Protein AF-A0A1D2VP17-F1 (afdb_monomer_lite)

Structure (mmCIF, N/CA/C/O backbone):
data_AF-A0A1D2VP17-F1
#
_entry.id   AF-A0A1D2VP17-F1
#
loop_
_atom_site.group_PDB
_atom_site.id
_atom_site.type_symbol
_atom_site.label_atom_id
_atom_site.label_alt_id
_atom_site.label_comp_id
_atom_site.label_asym_id
_atom_site.label_entity_id
_atom_site.label_seq_id
_atom_site.pdbx_PDB_ins_code
_atom_site.Cartn_x
_atom_site.Cartn_y
_atom_site.Cartn_z
_atom_site.occupancy
_atom_site.B_iso_or_equiv
_atom_site.auth_seq_id
_atom_site.auth_comp_id
_atom_site.auth_asym_id
_atom_site.auth_atom_id
_atom_site.pdbx_PDB_model_num
ATOM 1 N N . MET A 1 1 ? -1.009 10.686 -28.553 1.00 28.52 1 MET A N 1
ATOM 2 C CA . MET A 1 1 ? -0.322 9.568 -27.865 1.00 28.52 1 MET A CA 1
ATOM 3 C C . MET A 1 1 ? -1.383 8.683 -27.231 1.00 28.52 1 MET A C 1
ATOM 5 O O . MET A 1 1 ? -2.141 9.213 -26.426 1.00 28.52 1 MET A O 1
ATOM 9 N N . PRO A 1 2 ? -1.510 7.398 -27.595 1.00 26.30 2 PRO A N 1
ATOM 10 C CA . PRO A 1 2 ? -2.524 6.540 -26.997 1.00 26.30 2 PRO A CA 1
ATOM 11 C C . PRO A 1 2 ? -2.093 6.191 -25.570 1.00 26.30 2 PRO A C 1
ATOM 13 O O . PRO A 1 2 ? -1.021 5.627 -25.353 1.00 26.30 2 PRO A O 1
ATOM 16 N N . VAL A 1 3 ? -2.919 6.550 -24.590 1.00 28.53 3 VAL A N 1
ATOM 17 C CA . VAL A 1 3 ? -2.775 6.088 -23.208 1.00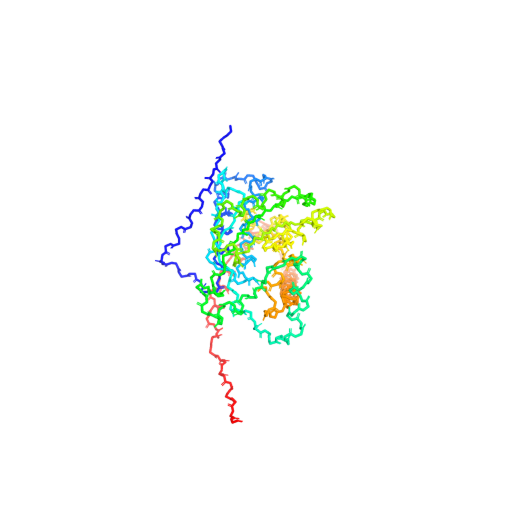 28.53 3 VAL A CA 1
ATOM 18 C C . VAL A 1 3 ? -3.267 4.643 -23.186 1.00 28.53 3 VAL A C 1
ATOM 20 O O . VAL A 1 3 ? -4.457 4.379 -23.034 1.00 28.53 3 VAL A O 1
ATOM 23 N N . PHE A 1 4 ? -2.362 3.698 -23.439 1.00 36.44 4 PHE A N 1
ATOM 24 C CA . PHE A 1 4 ? -2.685 2.274 -23.413 1.00 36.44 4 PHE A CA 1
ATOM 25 C C . PHE A 1 4 ? -2.931 1.829 -21.969 1.00 36.44 4 PHE A C 1
ATOM 27 O O . PHE A 1 4 ? -2.015 1.515 -21.211 1.00 36.44 4 PHE A O 1
ATOM 34 N N . CYS A 1 5 ? -4.207 1.827 -21.592 1.00 35.94 5 CYS A N 1
ATOM 35 C CA . CYS A 1 5 ? -4.712 1.210 -20.379 1.00 35.94 5 CYS A CA 1
ATOM 36 C C . CYS A 1 5 ? -4.600 -0.313 -20.537 1.00 35.94 5 CYS A C 1
ATOM 38 O O . CYS A 1 5 ? -5.470 -0.963 -21.114 1.00 35.94 5 CYS A O 1
ATOM 40 N N . CYS A 1 6 ? -3.479 -0.880 -20.094 1.00 37.38 6 CYS A N 1
ATOM 41 C CA . CYS A 1 6 ? -3.268 -2.321 -20.093 1.00 37.38 6 CYS A CA 1
ATOM 42 C C . CYS A 1 6 ? -4.142 -2.933 -18.985 1.00 37.38 6 CYS A C 1
ATOM 44 O O . CYS A 1 6 ? -3.721 -3.035 -17.830 1.00 37.38 6 CYS A O 1
ATOM 46 N N . ARG A 1 7 ? -5.389 -3.288 -19.323 1.00 36.53 7 ARG A N 1
ATOM 47 C CA . ARG A 1 7 ? -6.251 -4.122 -18.477 1.00 36.53 7 ARG A CA 1
ATOM 48 C C . ARG A 1 7 ? -5.651 -5.525 -18.432 1.00 36.53 7 ARG A C 1
ATOM 50 O O . ARG A 1 7 ? -5.978 -6.373 -19.251 1.00 36.53 7 ARG A O 1
ATOM 57 N N . TYR A 1 8 ? -4.752 -5.750 -17.482 1.00 41.19 8 TYR A N 1
ATOM 58 C CA . TYR A 1 8 ? -4.320 -7.091 -17.112 1.00 41.19 8 TYR A CA 1
ATOM 59 C C . TYR A 1 8 ? -5.406 -7.691 -16.216 1.00 41.19 8 TYR A C 1
ATOM 61 O O . TYR A 1 8 ? -5.411 -7.499 -15.002 1.00 41.19 8 TYR A O 1
ATOM 69 N N . THR A 1 9 ? -6.392 -8.344 -16.824 1.00 38.78 9 THR A N 1
ATOM 70 C CA . THR A 1 9 ? -7.265 -9.275 -16.109 1.00 38.78 9 THR A CA 1
ATOM 71 C C . THR A 1 9 ? -6.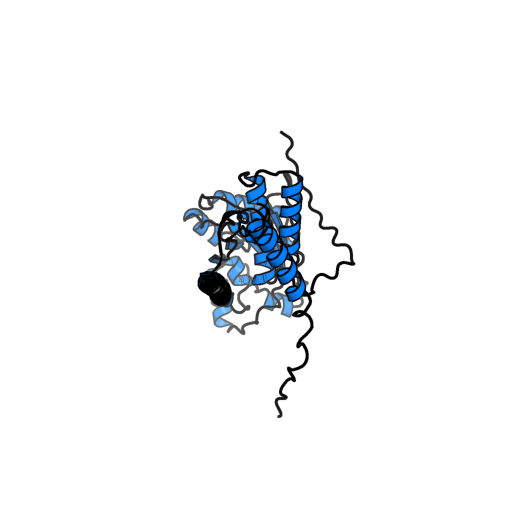580 -10.629 -16.167 1.00 38.78 9 THR A C 1
ATOM 73 O O . THR A 1 9 ? -6.539 -11.247 -17.230 1.00 38.78 9 THR A O 1
ATOM 76 N N . SER A 1 10 ? -5.992 -11.068 -15.055 1.00 39.69 10 SER A N 1
ATOM 77 C CA . SER A 1 10 ? -5.495 -12.433 -14.934 1.00 39.69 10 SER A CA 1
ATOM 78 C C . SER A 1 10 ? -6.691 -13.386 -15.011 1.00 39.69 10 SER A C 1
ATOM 80 O O . SER A 1 10 ? -7.393 -13.622 -14.031 1.00 39.69 10 SER A O 1
ATOM 82 N N . ASN A 1 11 ? -6.948 -13.922 -16.206 1.00 36.94 11 ASN A N 1
ATOM 83 C CA . ASN A 1 11 ? -7.734 -15.139 -16.371 1.00 36.94 11 ASN A CA 1
ATOM 84 C C . ASN A 1 11 ? -6.850 -16.295 -15.893 1.00 36.94 11 ASN A C 1
ATOM 86 O O . ASN A 1 11 ? -6.238 -16.995 -16.696 1.00 36.94 11 ASN A O 1
ATOM 90 N N . LEU A 1 12 ? -6.730 -16.454 -14.573 1.00 43.22 12 LEU A N 1
ATOM 91 C CA . LEU A 1 12 ? -6.186 -17.674 -13.990 1.00 43.22 12 LEU A CA 1
ATOM 92 C C . LEU A 1 12 ? -7.203 -18.782 -14.267 1.00 43.22 12 LEU A C 1
ATOM 94 O O . LEU A 1 12 ? -8.154 -18.970 -13.513 1.00 43.22 12 LEU A O 1
ATOM 98 N N . GLY A 1 13 ? -7.034 -19.453 -15.406 1.00 36.19 13 GLY A N 1
ATOM 99 C CA . GLY A 1 13 ? -7.749 -20.680 -15.714 1.00 36.19 13 GLY A CA 1
ATOM 100 C C . GLY A 1 13 ? -7.457 -21.720 -14.637 1.00 36.19 13 GLY A C 1
ATOM 101 O O . GLY A 1 13 ? -6.303 -21.937 -14.258 1.00 36.19 13 GLY A O 1
ATOM 102 N N . GLU A 1 14 ? -8.514 -22.345 -14.131 1.00 38.75 14 GLU A N 1
ATOM 103 C CA . GLU A 1 14 ? -8.444 -23.517 -13.265 1.00 38.75 14 GLU A CA 1
ATOM 104 C C . GLU A 1 14 ? -7.732 -24.643 -14.036 1.00 38.75 14 GLU A C 1
ATOM 106 O O . GLU A 1 14 ? -8.338 -25.299 -14.876 1.00 38.75 14 GLU A O 1
ATOM 111 N N . GLY A 1 15 ? -6.423 -24.838 -13.840 1.00 35.47 15 GLY A N 1
ATOM 112 C CA . GLY A 1 15 ? -5.730 -25.945 -14.515 1.00 35.47 15 GLY A CA 1
ATOM 113 C C . GLY A 1 15 ? -4.204 -25.985 -14.469 1.00 35.47 15 GLY A C 1
ATOM 114 O O . GLY A 1 15 ? -3.636 -27.036 -14.744 1.00 35.47 15 GLY A O 1
ATOM 115 N N . SER A 1 16 ? -3.505 -24.905 -14.106 1.00 37.06 16 SER A N 1
ATOM 116 C CA . SER A 1 16 ? -2.037 -24.959 -14.016 1.00 37.06 16 SER A CA 1
ATOM 117 C C . SER A 1 16 ? -1.584 -25.450 -12.640 1.00 37.06 16 SER A C 1
ATOM 119 O O . SER A 1 16 ? -1.908 -24.829 -11.627 1.00 37.06 16 SER A O 1
ATOM 121 N N . LEU A 1 17 ? -0.790 -26.530 -12.618 1.00 38.50 17 LEU A N 1
ATOM 122 C CA . LEU A 1 17 ? -0.028 -27.061 -11.475 1.00 38.50 17 LEU A CA 1
ATOM 123 C C . LEU A 1 17 ? 1.048 -26.057 -11.023 1.00 38.50 17 LEU A C 1
ATOM 125 O O . LEU A 1 17 ? 2.249 -26.293 -11.101 1.00 38.50 17 LEU A O 1
ATOM 129 N N . VAL A 1 18 ? 0.619 -24.886 -10.574 1.00 42.09 18 VAL A N 1
ATOM 130 C CA . VAL A 1 18 ? 1.466 -23.964 -9.831 1.00 42.09 18 VAL A CA 1
ATOM 131 C C . VAL A 1 18 ? 1.551 -24.516 -8.414 1.00 42.09 18 VAL A C 1
ATOM 133 O O . VAL A 1 18 ? 0.524 -24.832 -7.810 1.00 42.09 18 VAL A O 1
ATOM 136 N N . SER A 1 19 ? 2.765 -24.661 -7.882 1.00 43.34 19 SER A N 1
ATOM 137 C CA . SER A 1 19 ? 2.962 -25.068 -6.491 1.00 43.34 19 SER A CA 1
ATOM 138 C C . SER A 1 19 ? 2.080 -24.214 -5.572 1.00 43.34 19 SER A C 1
ATOM 140 O O . SER A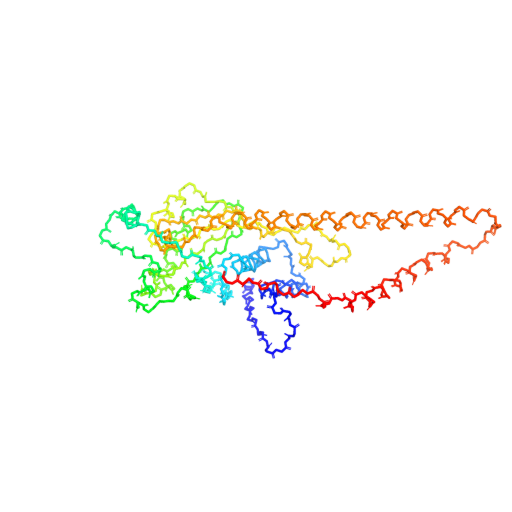 1 19 ? 2.105 -22.984 -5.647 1.00 43.34 19 SER A O 1
ATOM 142 N N . LYS A 1 20 ? 1.281 -24.868 -4.714 1.00 48.97 20 LYS A N 1
ATOM 143 C CA . LYS A 1 20 ? 0.285 -24.216 -3.837 1.00 48.97 20 LYS A CA 1
ATOM 144 C C . LYS A 1 20 ? 0.871 -23.119 -2.929 1.00 48.97 20 LYS A C 1
ATOM 146 O O . LYS A 1 20 ? 0.115 -22.322 -2.388 1.00 48.97 20 LYS A O 1
ATOM 151 N N . ASP A 1 21 ? 2.197 -23.037 -2.823 1.00 55.44 21 ASP A N 1
ATOM 152 C CA . ASP A 1 21 ? 2.920 -22.121 -1.942 1.00 55.44 21 ASP A CA 1
ATOM 153 C C . ASP A 1 21 ? 3.486 -20.867 -2.638 1.00 55.44 21 ASP A C 1
ATOM 155 O O . ASP A 1 21 ? 4.099 -20.021 -1.976 1.00 55.44 21 ASP A O 1
ATOM 159 N N . ARG A 1 22 ? 3.331 -20.708 -3.964 1.00 56.09 22 ARG A N 1
ATOM 160 C CA . ARG A 1 22 ? 3.865 -19.527 -4.670 1.00 56.09 22 ARG A CA 1
ATOM 161 C C . ARG A 1 22 ? 2.853 -18.370 -4.645 1.00 56.09 22 ARG A C 1
ATOM 163 O O . ARG A 1 22 ? 1.736 -18.543 -5.127 1.00 56.09 22 ARG A O 1
ATOM 170 N N . PRO A 1 23 ? 3.221 -17.168 -4.155 1.00 67.75 23 PRO A N 1
ATOM 171 C CA . PRO A 1 23 ? 2.309 -16.026 -4.156 1.00 67.75 23 PRO A CA 1
ATOM 172 C C . PRO A 1 23 ? 1.881 -15.649 -5.577 1.00 67.75 23 PRO A C 1
ATOM 174 O O . PRO A 1 23 ? 2.736 -15.461 -6.445 1.00 67.75 23 PRO A O 1
ATOM 177 N N . THR A 1 24 ? 0.576 -15.485 -5.799 1.00 75.50 24 THR A N 1
ATOM 178 C CA . THR A 1 24 ? -0.013 -15.157 -7.108 1.00 75.50 24 THR A CA 1
ATOM 179 C C . THR A 1 24 ? 0.618 -13.911 -7.731 1.00 75.50 24 THR A C 1
ATOM 181 O O . THR A 1 24 ? 0.921 -13.902 -8.920 1.00 75.50 24 THR A O 1
ATOM 184 N N . ALA A 1 25 ? 0.927 -12.887 -6.930 1.00 75.19 25 ALA A N 1
ATOM 185 C CA . ALA A 1 25 ? 1.584 -11.682 -7.430 1.00 75.19 25 ALA A CA 1
ATOM 186 C C . ALA A 1 25 ? 2.984 -11.910 -8.028 1.00 75.19 25 ALA A C 1
ATOM 188 O O . ALA A 1 25 ? 3.406 -11.130 -8.877 1.00 75.19 25 ALA A O 1
ATOM 189 N N . LEU A 1 26 ? 3.727 -12.946 -7.614 1.00 78.19 26 LEU A N 1
ATOM 190 C CA . LEU A 1 26 ? 5.035 -13.231 -8.216 1.00 78.19 26 LEU A CA 1
ATOM 191 C C . LEU A 1 26 ? 4.881 -13.720 -9.660 1.00 78.19 26 LEU A C 1
ATOM 193 O O . LEU A 1 26 ? 5.653 -13.321 -10.527 1.00 78.19 26 LEU A O 1
ATOM 197 N N . ILE A 1 27 ? 3.855 -14.535 -9.907 1.00 81.94 27 ILE A N 1
ATOM 198 C CA . ILE A 1 27 ? 3.502 -15.028 -11.241 1.00 81.94 27 ILE A CA 1
ATOM 199 C C . ILE A 1 27 ? 3.108 -13.844 -12.123 1.00 81.94 27 ILE A C 1
ATOM 201 O O . ILE A 1 27 ? 3.641 -13.691 -13.214 1.00 81.94 27 ILE A O 1
ATOM 205 N N . GLU A 1 28 ? 2.282 -12.933 -11.606 1.00 87.38 28 GLU A N 1
ATOM 206 C CA . GLU A 1 28 ? 1.886 -11.724 -12.339 1.00 87.38 28 GLU A CA 1
ATOM 207 C C . GLU A 1 28 ? 3.081 -10.820 -12.696 1.00 87.38 28 GLU A C 1
ATOM 209 O O . GLU A 1 28 ? 3.087 -10.205 -13.762 1.00 87.38 28 GLU A O 1
ATOM 214 N N . ILE A 1 29 ? 4.110 -10.731 -11.841 1.00 92.81 29 ILE A N 1
ATOM 215 C CA . ILE A 1 29 ? 5.342 -9.989 -12.162 1.00 92.81 29 ILE A CA 1
ATOM 216 C C . ILE A 1 29 ? 6.093 -10.660 -13.315 1.00 92.81 29 ILE A C 1
ATOM 218 O O . ILE A 1 29 ? 6.517 -9.974 -14.246 1.00 92.81 29 ILE A O 1
ATOM 222 N N . GLU A 1 30 ? 6.276 -11.980 -13.256 1.00 92.50 30 GLU A N 1
ATOM 223 C CA . GLU A 1 30 ? 6.968 -12.744 -14.299 1.00 92.50 30 GLU A CA 1
ATOM 224 C C . GLU A 1 30 ? 6.216 -12.661 -15.640 1.00 92.50 30 GLU A C 1
ATOM 226 O O . GLU A 1 30 ? 6.829 -12.377 -16.671 1.00 92.50 30 GLU A O 1
ATOM 231 N N . GLU A 1 31 ? 4.889 -12.803 -15.622 1.00 93.81 31 GLU A N 1
ATOM 232 C CA . GLU A 1 31 ? 4.021 -12.639 -16.793 1.00 93.81 31 GLU A CA 1
ATOM 233 C C . GLU A 1 31 ? 4.120 -11.232 -17.386 1.00 93.81 31 GLU A C 1
ATOM 235 O O . GLU A 1 31 ? 4.315 -11.078 -18.593 1.00 93.81 31 GLU A O 1
ATOM 240 N N . TYR A 1 32 ? 4.036 -10.199 -16.542 1.00 94.56 32 TYR A N 1
ATOM 241 C CA . TYR A 1 32 ? 4.158 -8.809 -16.971 1.00 94.56 32 TYR A CA 1
ATOM 242 C C . TYR A 1 32 ? 5.511 -8.531 -17.636 1.00 94.56 32 TYR A C 1
ATOM 244 O O . TYR A 1 32 ? 5.580 -7.858 -18.668 1.00 94.56 32 TYR A O 1
ATOM 252 N N . LEU A 1 33 ? 6.599 -9.051 -17.066 1.00 94.81 33 LEU A N 1
ATOM 253 C CA . LEU A 1 33 ? 7.934 -8.892 -17.629 1.00 94.81 33 LEU A CA 1
ATOM 254 C C . LEU A 1 33 ? 8.087 -9.644 -18.959 1.00 94.81 33 LEU A C 1
ATOM 256 O O . LEU A 1 33 ? 8.638 -9.085 -19.909 1.00 94.81 33 LEU A O 1
ATOM 260 N N . ALA A 1 34 ? 7.556 -10.865 -19.065 1.00 94.06 34 ALA A N 1
ATOM 261 C CA . ALA A 1 34 ? 7.562 -11.634 -20.309 1.00 94.06 34 ALA A CA 1
ATOM 262 C C . ALA A 1 34 ? 6.780 -10.923 -21.428 1.00 94.06 34 ALA A C 1
ATOM 264 O O . ALA A 1 34 ? 7.214 -10.883 -22.580 1.00 94.06 34 ALA A O 1
ATOM 265 N N . ASP A 1 35 ? 5.645 -10.319 -21.095 1.00 94.06 35 ASP A N 1
ATOM 266 C CA . ASP A 1 35 ? 4.822 -9.548 -22.023 1.00 94.06 35 ASP A CA 1
ATOM 267 C C . ASP A 1 35 ? 5.498 -8.227 -22.443 1.00 94.06 35 ASP A C 1
ATOM 269 O O . ASP A 1 35 ? 5.524 -7.865 -23.623 1.00 94.06 35 ASP A O 1
ATOM 273 N N . CYS A 1 36 ? 6.162 -7.543 -21.506 1.00 95.19 36 CYS A N 1
ATOM 274 C CA . CYS A 1 36 ? 7.012 -6.393 -21.819 1.00 95.19 36 CYS A CA 1
ATOM 275 C C . CYS A 1 36 ? 8.162 -6.763 -22.759 1.00 95.19 36 CYS A C 1
ATOM 277 O O . CYS A 1 36 ? 8.465 -5.987 -23.666 1.00 95.19 36 CYS A O 1
ATOM 279 N N . GLN A 1 37 ? 8.756 -7.948 -22.587 1.00 94.31 37 GLN A N 1
ATOM 280 C CA . GLN A 1 37 ? 9.789 -8.443 -23.487 1.00 94.31 37 GLN A CA 1
ATOM 281 C C . GLN A 1 37 ? 9.256 -8.603 -24.912 1.00 94.31 37 GLN A C 1
ATOM 283 O O . GLN A 1 37 ? 9.882 -8.117 -25.852 1.00 94.31 37 GLN A O 1
ATOM 288 N N . LYS A 1 38 ? 8.103 -9.264 -25.073 1.00 94.25 38 LYS A N 1
ATOM 289 C CA . LYS A 1 38 ? 7.477 -9.489 -26.388 1.00 94.25 38 LYS A CA 1
ATOM 290 C C . LYS A 1 38 ? 7.193 -8.177 -27.117 1.00 94.25 38 LYS A C 1
ATOM 292 O O . LYS A 1 38 ? 7.336 -8.109 -28.331 1.00 94.25 38 LYS A O 1
ATOM 297 N N . ARG A 1 39 ? 6.812 -7.138 -26.371 1.00 94.56 39 ARG A N 1
ATOM 298 C CA . ARG A 1 39 ? 6.497 -5.806 -26.908 1.00 94.56 39 ARG A CA 1
ATOM 299 C C . ARG A 1 39 ? 7.668 -4.827 -26.907 1.00 94.56 39 ARG A C 1
ATOM 301 O O . ARG A 1 39 ? 7.465 -3.661 -27.237 1.00 94.56 39 ARG A O 1
ATOM 308 N N . THR A 1 40 ? 8.867 -5.257 -26.512 1.00 93.69 40 THR A N 1
ATOM 309 C CA . THR A 1 40 ? 10.064 -4.401 -26.429 1.00 93.69 40 THR A CA 1
ATOM 310 C C . THR A 1 40 ? 9.826 -3.098 -25.646 1.00 93.69 40 THR A C 1
ATOM 312 O O . THR A 1 40 ? 10.211 -2.013 -26.074 1.00 93.69 40 THR A O 1
ATOM 315 N N . VAL A 1 41 ? 9.128 -3.187 -24.509 1.00 94.56 41 VAL A N 1
ATOM 316 C CA . VAL A 1 41 ? 8.769 -2.016 -23.692 1.00 94.56 41 VAL A CA 1
ATOM 317 C C . VAL A 1 41 ? 10.013 -1.402 -23.054 1.00 94.56 41 VAL A C 1
ATOM 319 O O . VAL A 1 41 ? 10.714 -2.069 -22.305 1.00 94.56 41 VAL A O 1
ATOM 322 N N . ASP A 1 42 ? 10.237 -0.100 -23.239 1.00 93.69 42 ASP A N 1
ATOM 323 C CA . ASP A 1 42 ? 11.350 0.595 -22.583 1.00 93.69 42 ASP A CA 1
ATOM 324 C C . ASP A 1 42 ? 11.290 0.460 -21.046 1.00 93.69 42 ASP A C 1
ATOM 326 O O . ASP A 1 42 ? 10.409 1.018 -20.376 1.00 93.69 42 ASP A O 1
ATOM 330 N N . THR A 1 43 ? 12.280 -0.235 -20.477 1.00 93.69 43 THR A N 1
ATOM 331 C CA . THR A 1 43 ? 12.424 -0.472 -19.033 1.00 93.69 43 THR A CA 1
ATOM 332 C C . THR A 1 43 ? 12.733 0.808 -18.251 1.00 93.69 43 THR A C 1
ATOM 334 O O . THR A 1 43 ? 12.564 0.874 -17.025 1.00 93.69 43 THR A O 1
ATOM 337 N N . LYS A 1 44 ? 13.156 1.875 -18.941 1.00 93.69 44 LYS A N 1
ATOM 338 C CA . LYS A 1 44 ? 13.379 3.196 -18.346 1.00 93.69 44 LYS A CA 1
ATOM 339 C C . LYS A 1 44 ? 12.101 4.025 -18.266 1.00 93.69 44 LYS A C 1
ATOM 341 O O . LYS A 1 44 ? 12.090 4.986 -17.484 1.00 93.69 44 LYS A O 1
ATOM 346 N N . SER A 1 45 ? 11.04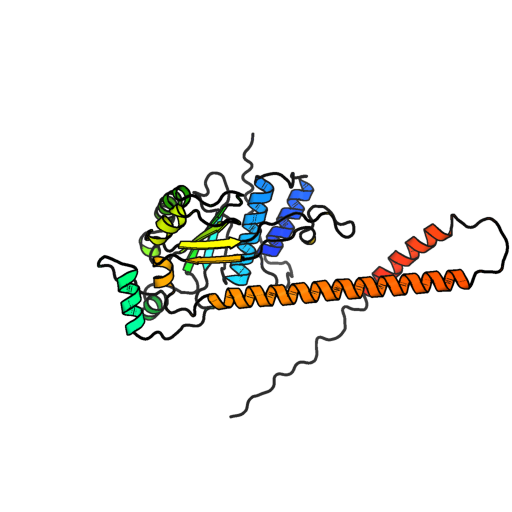4 3.644 -18.980 1.00 94.88 45 SER A N 1
ATOM 347 C CA . SER A 1 45 ? 9.786 4.385 -19.016 1.00 94.88 45 SER A CA 1
ATOM 348 C C . SER A 1 45 ? 9.110 4.465 -17.640 1.00 94.88 45 SER A C 1
ATOM 350 O O . SER A 1 45 ? 9.210 3.568 -16.794 1.00 94.88 45 SER A O 1
ATOM 352 N N . ALA A 1 46 ? 8.400 5.571 -17.400 1.00 93.19 46 ALA A N 1
ATOM 353 C CA . ALA A 1 46 ? 7.663 5.780 -16.154 1.00 93.19 46 ALA A CA 1
ATOM 354 C C . ALA A 1 46 ? 6.531 4.756 -15.980 1.00 93.19 46 ALA A C 1
ATOM 356 O O . ALA A 1 46 ? 6.307 4.281 -14.870 1.00 93.19 46 ALA A O 1
ATOM 357 N N . VAL A 1 47 ? 5.869 4.378 -17.079 1.00 93.19 47 VAL A N 1
ATOM 358 C CA . VAL A 1 47 ? 4.793 3.376 -17.088 1.00 93.19 47 VAL A CA 1
ATOM 359 C C . VAL A 1 47 ? 5.325 2.008 -16.675 1.00 93.19 47 VAL A C 1
ATOM 361 O O . VAL A 1 47 ? 4.733 1.369 -15.802 1.00 93.19 47 VAL A O 1
ATOM 364 N N . PHE A 1 48 ? 6.472 1.591 -17.231 1.00 94.75 48 PHE A N 1
ATOM 365 C CA . PHE A 1 48 ? 7.090 0.319 -16.870 1.00 94.75 48 PHE A CA 1
ATOM 366 C C . PHE A 1 48 ? 7.443 0.272 -15.382 1.00 94.75 48 PHE A C 1
ATOM 368 O O . PHE A 1 48 ? 7.049 -0.647 -14.664 1.00 94.75 48 PHE A O 1
ATOM 375 N N . LYS A 1 49 ? 8.146 1.305 -14.901 1.00 95.25 49 LYS A N 1
ATOM 376 C CA . LYS A 1 49 ? 8.580 1.415 -13.501 1.00 95.25 49 LYS A CA 1
ATOM 377 C C . LYS A 1 49 ? 7.414 1.550 -12.524 1.00 95.25 49 LYS A C 1
ATOM 379 O O . LYS A 1 49 ? 7.533 1.089 -11.392 1.00 95.25 49 LYS A O 1
ATOM 384 N N . GLY A 1 50 ? 6.337 2.224 -12.922 1.00 95.06 50 GLY A N 1
ATOM 385 C CA . GLY A 1 50 ? 5.117 2.368 -12.128 1.00 95.06 50 GLY A CA 1
ATOM 386 C C . GLY A 1 50 ? 4.408 1.029 -11.970 1.00 95.06 50 GLY A C 1
ATOM 387 O O . GLY A 1 50 ? 4.273 0.543 -10.851 1.00 95.06 50 GLY A O 1
ATOM 388 N N . THR A 1 51 ? 4.100 0.374 -13.091 1.00 94.94 51 THR A N 1
ATOM 389 C CA . THR A 1 51 ? 3.406 -0.923 -13.106 1.00 94.94 51 THR A CA 1
ATOM 390 C C . THR A 1 51 ? 4.199 -2.000 -12.365 1.00 94.94 51 THR A C 1
ATOM 392 O O . THR A 1 51 ? 3.652 -2.702 -11.518 1.00 94.94 51 THR A O 1
ATOM 395 N N . LEU A 1 52 ? 5.511 -2.095 -12.604 1.00 95.75 52 LEU A N 1
ATOM 396 C CA . LEU A 1 52 ? 6.358 -3.056 -11.894 1.00 95.75 52 LEU A CA 1
ATOM 397 C C . LEU A 1 52 ? 6.380 -2.791 -10.376 1.00 95.75 52 LEU A C 1
ATOM 399 O O . LEU A 1 52 ? 6.424 -3.726 -9.578 1.00 95.75 52 LEU A O 1
ATOM 403 N N . TYR A 1 53 ? 6.324 -1.521 -9.962 1.00 96.31 53 TYR A N 1
ATOM 404 C CA . TYR A 1 53 ? 6.262 -1.146 -8.549 1.00 96.31 53 TYR A CA 1
ATOM 405 C C . TYR A 1 53 ? 4.908 -1.481 -7.906 1.00 96.31 53 TYR A C 1
ATOM 407 O O . TYR A 1 53 ? 4.882 -1.921 -6.757 1.00 96.31 53 TYR A O 1
ATOM 415 N N . GLU A 1 54 ? 3.798 -1.318 -8.629 1.00 96.12 54 GLU A N 1
ATOM 416 C CA . GLU A 1 54 ? 2.457 -1.732 -8.189 1.00 96.12 54 GLU A CA 1
ATOM 417 C C . GLU A 1 54 ? 2.387 -3.249 -7.971 1.00 96.12 54 GLU A C 1
ATOM 419 O O . GLU A 1 54 ? 1.964 -3.697 -6.905 1.00 96.12 54 GLU A O 1
ATOM 424 N N . LEU A 1 55 ? 2.873 -4.042 -8.933 1.00 95.94 55 LEU A N 1
ATOM 425 C CA . LEU A 1 55 ? 2.889 -5.508 -8.837 1.00 95.94 55 LEU A CA 1
ATOM 426 C C . LEU A 1 55 ? 3.780 -5.997 -7.687 1.00 95.94 55 LEU A C 1
ATOM 428 O O . LEU A 1 55 ? 3.392 -6.861 -6.902 1.00 95.94 55 LEU A O 1
ATOM 432 N N . GLN A 1 56 ? 4.952 -5.386 -7.511 1.00 95.81 56 GLN A N 1
ATOM 433 C CA . GLN A 1 56 ? 5.807 -5.681 -6.363 1.00 95.81 56 GLN A CA 1
ATOM 434 C C . GLN A 1 56 ? 5.154 -5.290 -5.038 1.00 95.81 56 GLN A C 1
ATOM 436 O O . GLN A 1 56 ? 5.298 -6.005 -4.049 1.00 95.81 56 GLN A O 1
ATOM 441 N N . THR A 1 57 ? 4.447 -4.161 -5.001 1.00 96.56 57 THR A N 1
ATOM 442 C CA . THR A 1 57 ? 3.700 -3.740 -3.814 1.00 96.56 57 THR A CA 1
ATOM 443 C C . THR A 1 57 ? 2.632 -4.769 -3.477 1.00 96.56 57 THR A C 1
ATOM 445 O O . THR A 1 57 ? 2.577 -5.206 -2.331 1.00 96.56 57 THR A O 1
ATOM 448 N N . LYS A 1 58 ? 1.859 -5.227 -4.470 1.00 96.44 58 LYS A N 1
ATOM 449 C CA . LYS A 1 58 ? 0.891 -6.317 -4.310 1.00 96.44 58 LYS A CA 1
ATOM 450 C C . LYS A 1 58 ? 1.544 -7.555 -3.687 1.00 96.44 58 LYS A C 1
ATOM 452 O O . LYS A 1 58 ? 1.079 -8.007 -2.647 1.00 96.44 58 LYS A O 1
ATOM 457 N N . TYR A 1 59 ? 2.672 -8.024 -4.228 1.00 94.69 59 TYR A N 1
ATOM 458 C CA . TYR A 1 59 ? 3.415 -9.158 -3.661 1.00 94.69 59 TYR A CA 1
ATOM 459 C C . TYR A 1 59 ? 3.804 -8.949 -2.190 1.00 94.69 59 TYR A C 1
ATOM 461 O O . TYR A 1 59 ? 3.659 -9.858 -1.374 1.00 94.69 59 TYR A O 1
ATOM 469 N N . ILE A 1 60 ? 4.285 -7.756 -1.823 1.00 94.12 60 ILE A N 1
ATOM 470 C CA . ILE A 1 60 ? 4.648 -7.454 -0.432 1.00 94.12 60 ILE A CA 1
ATOM 471 C C . ILE A 1 60 ? 3.421 -7.448 0.483 1.00 94.12 60 ILE A C 1
ATOM 473 O O . ILE A 1 60 ? 3.490 -7.980 1.590 1.00 94.12 60 ILE A O 1
ATOM 477 N N . LEU A 1 61 ? 2.310 -6.871 0.034 1.00 95.12 61 LEU A N 1
ATOM 478 C CA . LEU A 1 61 ? 1.064 -6.828 0.795 1.00 95.12 61 LEU A CA 1
ATOM 479 C C . LEU A 1 61 ? 0.490 -8.234 1.027 1.00 95.12 61 LEU A C 1
ATOM 481 O O . LEU A 1 61 ? 0.113 -8.559 2.149 1.00 95.12 61 LEU A O 1
ATOM 485 N N . GLU A 1 62 ? 0.480 -9.086 0.003 1.00 93.88 62 GLU A N 1
ATOM 486 C CA . GLU A 1 62 ? 0.024 -10.475 0.130 1.00 93.88 62 GLU A CA 1
ATOM 487 C C . GLU A 1 62 ? 0.928 -11.266 1.078 1.00 93.88 62 GLU A C 1
ATOM 489 O O . GLU A 1 62 ? 0.462 -11.884 2.032 1.00 93.88 62 GLU A O 1
ATOM 494 N N . LYS A 1 63 ? 2.245 -11.190 0.858 1.00 89.50 63 LYS A N 1
ATOM 495 C CA . LYS A 1 63 ? 3.216 -12.011 1.583 1.00 89.50 63 LYS A CA 1
ATOM 496 C C . LYS A 1 63 ? 3.396 -11.612 3.044 1.00 89.50 63 LYS A C 1
ATOM 498 O O . LYS A 1 63 ? 3.562 -12.483 3.890 1.00 89.50 63 LYS A O 1
ATOM 503 N N . PHE A 1 64 ? 3.466 -10.314 3.331 1.00 89.00 64 PHE A N 1
ATOM 504 C CA . PHE A 1 64 ? 3.847 -9.822 4.659 1.00 89.00 64 PHE A CA 1
ATOM 505 C C . PHE A 1 64 ? 2.672 -9.252 5.447 1.00 89.00 64 PHE A C 1
ATOM 507 O O . PHE A 1 64 ? 2.742 -9.176 6.670 1.00 89.00 64 PHE A O 1
ATOM 514 N N . LEU A 1 65 ? 1.609 -8.821 4.766 1.00 91.88 65 LEU A N 1
ATOM 515 C CA . LEU A 1 65 ? 0.448 -8.205 5.401 1.00 91.88 65 LEU A CA 1
ATOM 516 C C . LEU A 1 65 ? -0.796 -9.095 5.316 1.00 91.88 65 LEU A C 1
ATOM 518 O O . LEU A 1 65 ? -1.872 -8.627 5.666 1.00 91.88 65 LEU A O 1
ATOM 522 N N . HIS A 1 66 ? -0.665 -10.347 4.859 1.00 92.62 66 HIS A N 1
ATOM 523 C CA . HIS A 1 66 ? -1.775 -11.298 4.717 1.00 92.62 66 HIS A CA 1
ATOM 524 C C . HIS A 1 66 ? -2.977 -10.699 3.974 1.00 92.62 66 HIS A C 1
ATOM 526 O O . HIS A 1 66 ? -4.140 -10.986 4.261 1.00 92.62 66 HIS A O 1
ATOM 532 N N . MET A 1 67 ? -2.708 -9.800 3.026 1.00 95.12 67 MET A N 1
ATOM 533 C CA . MET A 1 67 ? -3.765 -9.275 2.183 1.00 95.12 67 MET A CA 1
ATOM 534 C C . MET A 1 67 ? -4.139 -10.319 1.139 1.00 95.12 67 MET A C 1
ATOM 536 O O . MET A 1 67 ? -3.281 -10.994 0.579 1.00 95.12 67 MET A O 1
ATOM 540 N N . CYS A 1 68 ? -5.428 -10.452 0.863 1.00 94.25 68 CYS A N 1
ATOM 541 C CA . CYS A 1 68 ? -5.949 -11.440 -0.063 1.00 94.25 68 CYS A CA 1
ATOM 542 C C . CYS A 1 68 ? -6.869 -10.793 -1.099 1.00 94.25 68 CYS A C 1
ATOM 544 O O . CYS A 1 68 ? -7.423 -9.706 -0.899 1.00 94.25 68 CYS A O 1
ATOM 546 N N . LYS A 1 69 ? -7.021 -11.485 -2.236 1.00 94.81 69 LYS A N 1
ATOM 547 C CA . LYS A 1 69 ? -7.844 -11.047 -3.374 1.00 94.81 69 LYS A CA 1
ATOM 548 C C . LYS A 1 69 ? -7.507 -9.618 -3.818 1.00 94.81 69 LYS A C 1
ATOM 550 O O . LYS A 1 69 ? -8.405 -8.822 -4.092 1.00 94.81 69 LYS A O 1
ATOM 555 N N . ILE A 1 70 ? -6.213 -9.286 -3.845 1.00 95.50 70 ILE A N 1
ATOM 556 C CA . ILE A 1 70 ? -5.764 -7.975 -4.299 1.00 95.50 70 ILE A CA 1
ATOM 557 C C . ILE A 1 70 ? -5.866 -7.927 -5.821 1.00 95.50 70 ILE A C 1
ATOM 559 O O . ILE A 1 70 ? -5.210 -8.677 -6.544 1.00 95.50 70 ILE A O 1
ATOM 563 N N . VAL A 1 71 ? -6.679 -7.004 -6.310 1.00 93.62 71 VAL A N 1
ATOM 564 C CA . VAL A 1 71 ? -6.873 -6.729 -7.727 1.00 93.62 71 VAL A CA 1
ATOM 565 C C . VAL A 1 71 ? -6.278 -5.366 -8.032 1.00 93.62 71 VAL A C 1
ATOM 567 O O . VAL A 1 71 ? -6.538 -4.388 -7.329 1.00 93.62 71 VAL A O 1
ATOM 570 N N . ARG A 1 72 ? -5.492 -5.300 -9.103 1.00 92.88 72 ARG A N 1
ATOM 571 C CA . ARG A 1 72 ? -5.004 -4.041 -9.655 1.00 92.88 72 ARG A CA 1
ATOM 572 C C . ARG A 1 72 ? -6.133 -3.349 -10.416 1.00 92.88 72 ARG A C 1
ATOM 574 O O . ARG A 1 72 ? -6.779 -3.961 -11.259 1.00 92.88 72 ARG A O 1
ATOM 581 N N . THR A 1 73 ? -6.379 -2.081 -10.116 1.00 89.38 73 THR A N 1
ATOM 582 C CA . THR A 1 73 ? -7.460 -1.275 -10.710 1.00 89.38 73 THR A CA 1
ATOM 583 C C . THR A 1 73 ? -7.003 -0.336 -11.816 1.00 89.38 73 THR A C 1
ATOM 585 O O . THR A 1 73 ? -7.844 0.370 -12.362 1.00 89.38 73 THR A O 1
ATOM 588 N N . GLY A 1 74 ? -5.706 -0.358 -12.145 1.00 72.88 74 GLY A N 1
ATOM 589 C CA . GLY A 1 74 ? -5.022 0.665 -12.932 1.00 72.88 74 GLY A CA 1
ATOM 590 C C . GLY A 1 74 ? -5.741 1.147 -14.196 1.00 72.88 74 GLY A C 1
ATOM 591 O O . GLY A 1 74 ? -6.396 0.386 -14.909 1.00 72.88 74 GLY A O 1
ATOM 592 N N . GLY A 1 75 ? -5.559 2.436 -14.485 1.00 74.19 75 GLY A N 1
ATOM 593 C CA . GLY A 1 75 ? -6.043 3.107 -15.689 1.00 74.19 75 GLY A CA 1
ATOM 594 C C . GLY A 1 75 ? -6.348 4.580 -15.435 1.00 74.19 75 GLY A C 1
ATOM 595 O O . GLY A 1 75 ? -6.407 5.027 -14.301 1.00 74.19 75 GLY A O 1
ATOM 596 N N . SER A 1 76 ? -6.619 5.358 -16.485 1.00 63.69 76 SER A N 1
ATOM 597 C CA . SER A 1 76 ? -6.915 6.802 -16.372 1.00 63.69 76 SER A CA 1
ATOM 598 C C . SER A 1 76 ? -8.180 7.152 -15.563 1.00 63.69 76 SER A C 1
ATOM 600 O O . SER A 1 76 ? -8.468 8.329 -15.372 1.00 63.69 76 SER A O 1
ATOM 602 N N . TYR A 1 77 ? -8.928 6.147 -15.098 1.00 67.25 77 TYR A N 1
ATOM 603 C CA . TYR A 1 77 ? -10.212 6.274 -14.402 1.00 67.25 77 TYR A CA 1
ATOM 604 C C . TYR A 1 77 ? -10.271 5.451 -13.108 1.00 67.25 77 TYR A C 1
ATOM 606 O O . TYR A 1 77 ? -11.355 5.153 -12.613 1.00 67.25 77 TYR A O 1
ATOM 614 N N . ASP A 1 78 ? -9.121 5.061 -12.560 1.00 73.31 78 ASP A N 1
ATOM 615 C CA . ASP A 1 78 ? -9.041 4.263 -11.329 1.00 73.31 78 ASP A CA 1
ATOM 616 C C . ASP A 1 78 ? -9.382 5.055 -10.052 1.00 73.31 78 ASP A C 1
ATOM 618 O O . ASP A 1 78 ? -9.446 4.501 -8.953 1.00 73.31 78 ASP A O 1
ATOM 622 N N . GLY A 1 79 ? -9.645 6.356 -10.205 1.00 83.25 79 GLY A N 1
ATOM 623 C CA . GLY A 1 79 ? -10.062 7.237 -9.126 1.00 83.25 79 GLY A CA 1
ATOM 624 C C . GLY A 1 79 ? -8.960 7.503 -8.106 1.00 83.25 79 GLY A C 1
ATOM 625 O O . GLY A 1 79 ? -9.286 7.965 -7.021 1.00 83.25 79 GLY A O 1
ATOM 626 N N . GLY A 1 80 ? -7.686 7.233 -8.417 1.00 89.94 80 GLY A N 1
ATOM 627 C CA . GLY A 1 80 ? -6.594 7.362 -7.449 1.00 89.94 80 GLY A CA 1
ATOM 628 C C . GLY A 1 80 ? -6.512 6.181 -6.480 1.00 89.94 80 GLY A C 1
ATOM 629 O O . GLY A 1 80 ? -6.235 6.369 -5.291 1.00 89.94 80 GLY A O 1
ATOM 630 N N . VAL A 1 81 ? -6.796 4.974 -6.979 1.00 95.50 81 VAL A N 1
ATOM 631 C CA . VAL A 1 81 ? -6.514 3.701 -6.309 1.00 95.50 81 VAL A CA 1
ATOM 632 C C . VAL A 1 81 ? -5.872 2.754 -7.311 1.00 95.50 81 VAL A C 1
ATOM 634 O O . VAL A 1 81 ? -6.489 2.396 -8.310 1.00 95.50 81 VAL A O 1
ATOM 637 N N . ASP A 1 82 ? -4.672 2.271 -7.003 1.00 96.12 82 ASP A N 1
ATOM 638 C CA . ASP A 1 82 ? -3.953 1.343 -7.880 1.00 96.12 82 ASP A CA 1
ATOM 639 C C . ASP A 1 82 ? -4.287 -0.120 -7.563 1.00 96.12 82 ASP A C 1
ATOM 641 O O . ASP A 1 82 ? -4.346 -0.951 -8.471 1.00 96.12 82 ASP A O 1
ATOM 645 N N . LEU A 1 83 ? -4.512 -0.451 -6.282 1.00 96.44 83 LEU A N 1
ATOM 646 C CA . LEU A 1 83 ? -4.872 -1.800 -5.834 1.00 96.44 83 LEU A CA 1
ATOM 647 C C . LEU A 1 83 ? -6.053 -1.768 -4.856 1.00 96.44 83 LEU A C 1
ATOM 649 O O . LEU A 1 83 ? -6.141 -0.897 -3.989 1.00 96.44 83 LEU A O 1
ATOM 653 N N . LYS A 1 84 ? -6.919 -2.777 -4.934 1.00 96.56 84 LYS A N 1
ATOM 654 C CA . LYS A 1 84 ? -8.019 -3.010 -3.986 1.00 96.56 84 LYS A CA 1
ATOM 655 C C . LYS A 1 84 ? -8.065 -4.473 -3.574 1.00 96.56 84 LYS A C 1
ATOM 657 O O . LYS A 1 84 ? -7.811 -5.344 -4.397 1.00 96.56 84 LYS A O 1
ATOM 662 N N . GLY A 1 85 ? -8.422 -4.757 -2.333 1.00 96.75 85 GLY A N 1
ATOM 663 C CA . GLY A 1 85 ? -8.546 -6.128 -1.850 1.00 96.75 85 GLY A CA 1
ATOM 664 C C . GLY A 1 85 ? -9.035 -6.177 -0.415 1.00 96.75 85 GLY A C 1
ATOM 665 O O . GLY A 1 85 ? -9.704 -5.254 0.061 1.00 96.75 85 GLY A O 1
ATOM 666 N N . TYR A 1 86 ? -8.676 -7.249 0.279 1.00 97.00 86 TYR A N 1
ATOM 667 C CA . TYR A 1 86 ? -8.992 -7.425 1.688 1.00 97.00 86 TYR A CA 1
ATOM 668 C C . TYR A 1 86 ? -7.720 -7.633 2.497 1.00 97.00 86 TYR A C 1
ATOM 670 O O . TYR A 1 86 ? -6.779 -8.273 2.042 1.00 97.00 86 TYR A O 1
ATOM 678 N N . TRP A 1 87 ? -7.704 -7.092 3.705 1.00 95.50 87 TRP A N 1
ATOM 679 C CA . TRP A 1 87 ? -6.691 -7.354 4.707 1.00 95.50 87 TRP A CA 1
ATOM 680 C C . TRP A 1 87 ? -7.233 -8.407 5.668 1.00 95.50 87 TRP A C 1
ATOM 682 O O . TRP A 1 87 ? -8.231 -8.150 6.343 1.00 95.50 87 TRP A O 1
ATOM 692 N N . ASP A 1 88 ? -6.614 -9.589 5.698 1.00 93.56 88 ASP A N 1
ATOM 693 C CA . ASP A 1 88 ? -6.976 -10.611 6.673 1.00 93.56 88 ASP A CA 1
ATOM 694 C C . ASP A 1 88 ? -6.330 -10.278 8.018 1.00 93.56 88 ASP A C 1
ATOM 696 O O . ASP A 1 88 ? -5.140 -10.496 8.247 1.00 93.56 88 ASP A O 1
ATOM 700 N N . LEU A 1 89 ? -7.128 -9.690 8.906 1.00 91.38 89 LEU A N 1
ATOM 701 C CA . LEU A 1 89 ? -6.688 -9.340 10.247 1.00 91.38 89 LEU A CA 1
ATOM 702 C C . LEU A 1 89 ? -6.757 -10.520 11.230 1.00 91.38 89 LEU A C 1
ATOM 704 O O . LEU A 1 89 ? -6.261 -10.392 12.349 1.00 91.38 89 LEU A O 1
ATOM 708 N N . SER A 1 90 ? -7.348 -11.653 10.836 1.00 89.19 90 SER A N 1
ATOM 709 C CA . SER A 1 90 ? -7.465 -12.833 11.704 1.00 89.19 90 SER A CA 1
ATOM 710 C C . SER A 1 90 ? -6.146 -13.593 11.863 1.00 89.19 90 SER A C 1
ATOM 712 O O . SER A 1 90 ? -5.954 -14.293 12.854 1.00 89.19 90 SER A O 1
ATOM 714 N N . GLU A 1 91 ? -5.200 -13.370 10.949 1.00 87.31 91 GLU A N 1
ATOM 715 C CA . GLU A 1 91 ? -3.834 -13.901 11.012 1.00 87.31 91 GLU A CA 1
ATOM 716 C C . GLU A 1 91 ? -2.997 -13.270 12.144 1.00 87.31 91 GLU A C 1
ATOM 718 O O . GLU A 1 91 ? -1.938 -13.780 12.520 1.00 87.31 91 GLU A O 1
ATOM 723 N N . TYR A 1 92 ? -3.455 -12.156 12.731 1.00 86.81 92 TYR A N 1
ATOM 724 C CA . TYR A 1 92 ? -2.749 -11.487 13.822 1.00 86.81 92 TYR A CA 1
ATOM 725 C C . TYR A 1 92 ? -3.255 -11.948 15.187 1.00 86.81 92 TYR A C 1
ATOM 727 O O . TYR A 1 92 ? -4.451 -11.969 15.472 1.00 86.81 92 TYR A O 1
ATOM 735 N N . LYS A 1 93 ? -2.314 -12.241 16.091 1.00 85.12 93 LYS A N 1
ATOM 736 C CA . LYS A 1 93 ? -2.635 -12.615 17.474 1.00 85.12 93 LYS A CA 1
ATOM 737 C C . LYS A 1 93 ? -3.388 -11.481 18.168 1.00 85.12 93 LYS A C 1
ATOM 739 O O . LYS A 1 93 ? -2.881 -10.364 18.260 1.00 85.12 93 LYS A O 1
ATOM 744 N N . ILE A 1 94 ? -4.555 -11.784 18.722 1.00 84.31 94 ILE A N 1
ATOM 745 C CA . ILE A 1 94 ? -5.314 -10.835 19.536 1.00 84.31 94 ILE A CA 1
ATOM 746 C C . ILE A 1 94 ? -4.598 -10.656 20.879 1.00 84.31 94 ILE A C 1
ATOM 748 O O . ILE A 1 94 ? -4.274 -11.625 21.568 1.00 84.31 94 ILE A O 1
ATOM 752 N N . LYS A 1 95 ? -4.352 -9.404 21.264 1.00 83.00 95 LYS A N 1
ATOM 753 C CA . LYS A 1 95 ? -3.838 -9.041 22.581 1.00 83.00 95 LYS A CA 1
ATOM 754 C C . LYS A 1 95 ? -5.007 -8.666 23.483 1.00 83.00 95 LYS A C 1
ATOM 756 O O . LYS A 1 95 ? -5.763 -7.740 23.176 1.00 83.00 95 LYS A O 1
ATOM 761 N N . LYS A 1 96 ? -5.114 -9.332 24.635 1.00 76.44 96 LYS A N 1
ATOM 762 C CA . LYS A 1 96 ? -5.943 -8.829 25.734 1.00 76.44 96 LYS A CA 1
ATOM 763 C C . LYS A 1 96 ? -5.303 -7.542 26.241 1.00 76.44 96 LYS A C 1
ATOM 765 O O . LYS A 1 96 ? -4.177 -7.550 26.734 1.00 76.44 96 LYS A O 1
ATOM 770 N N . ILE A 1 97 ? -5.994 -6.432 26.034 1.00 71.31 97 ILE A N 1
ATOM 771 C CA . ILE A 1 97 ? -5.575 -5.117 26.504 1.00 71.31 97 ILE A CA 1
ATOM 772 C C . ILE A 1 97 ? -6.469 -4.772 27.679 1.00 71.31 97 ILE A C 1
ATOM 774 O O . ILE A 1 97 ? -7.685 -4.894 27.575 1.00 71.31 97 ILE A O 1
ATOM 778 N N . GLU A 1 98 ? -5.866 -4.342 28.782 1.00 72.56 98 GLU A N 1
ATOM 779 C CA . GLU A 1 98 ? -6.623 -3.852 29.927 1.00 72.56 98 GLU A CA 1
ATOM 780 C C . GLU A 1 98 ? -7.470 -2.631 29.544 1.00 72.56 98 GLU A C 1
ATOM 782 O O . GLU A 1 98 ? -7.003 -1.714 28.857 1.00 72.56 98 GLU A O 1
ATOM 787 N N . ASP A 1 99 ? -8.698 -2.570 30.061 1.00 67.06 99 ASP A N 1
ATOM 788 C CA . ASP A 1 99 ? -9.668 -1.499 29.794 1.00 67.06 99 ASP A CA 1
ATOM 789 C C . ASP A 1 99 ? -9.106 -0.085 30.018 1.00 67.06 99 ASP A C 1
ATOM 791 O O . ASP A 1 99 ? -9.489 0.876 29.340 1.00 67.06 99 ASP A O 1
ATOM 795 N N . SER A 1 100 ? -8.159 0.055 30.949 1.00 63.25 100 SER A N 1
ATOM 796 C CA . SER A 1 100 ? -7.475 1.310 31.270 1.00 63.25 100 SER A CA 1
ATOM 797 C C . SER A 1 100 ? -6.692 1.883 30.074 1.00 63.25 100 SER A C 1
ATOM 799 O O . SER A 1 100 ? -6.691 3.100 29.849 1.00 63.25 100 SER A O 1
ATOM 801 N N . GLN A 1 101 ? -6.072 1.028 29.254 1.00 63.50 101 GLN A N 1
ATOM 802 C CA . GLN A 1 101 ? -5.307 1.423 28.067 1.00 63.50 101 GLN A CA 1
ATOM 803 C C . GLN A 1 101 ? -6.225 1.760 26.890 1.00 63.50 101 GLN A C 1
ATOM 805 O O . GLN A 1 101 ? -5.986 2.746 26.183 1.00 63.50 101 GLN A O 1
ATOM 810 N N . VAL A 1 102 ? -7.318 1.006 26.729 1.00 63.28 102 VAL A N 1
ATOM 811 C CA . VAL A 1 102 ? -8.345 1.260 25.707 1.00 63.28 102 VAL A CA 1
ATOM 812 C C . VAL A 1 102 ? -8.961 2.647 25.897 1.00 63.28 102 VAL A C 1
ATOM 814 O O . VAL A 1 102 ? -9.044 3.434 24.949 1.00 63.28 102 VAL A O 1
ATOM 817 N N . ARG A 1 103 ? -9.315 3.004 27.141 1.00 60.34 103 ARG A N 1
ATOM 818 C CA . ARG A 1 103 ? -9.865 4.332 27.464 1.00 60.34 103 ARG A CA 1
ATOM 819 C C . ARG A 1 103 ? -8.886 5.462 27.131 1.00 60.34 103 ARG A C 1
ATOM 821 O O . ARG A 1 103 ? -9.291 6.446 26.518 1.00 60.34 103 ARG A O 1
ATOM 828 N N . ARG A 1 104 ? -7.595 5.322 27.458 1.00 59.53 104 ARG A N 1
ATOM 829 C CA . ARG A 1 104 ? -6.574 6.358 27.184 1.00 59.53 104 ARG A CA 1
ATOM 830 C C . ARG A 1 104 ? -6.368 6.623 25.690 1.00 59.53 104 ARG A C 1
ATOM 832 O O . ARG A 1 104 ? -6.197 7.777 25.295 1.00 59.53 104 ARG A O 1
ATOM 839 N N . LEU A 1 105 ? -6.381 5.581 24.860 1.00 59.84 105 LEU A N 1
ATOM 840 C CA . LEU A 1 105 ? -6.165 5.718 23.416 1.00 59.84 105 LEU A CA 1
ATOM 841 C C . LEU A 1 105 ? -7.390 6.291 22.701 1.00 59.84 105 LEU A C 1
ATOM 843 O O . LEU A 1 105 ? -7.237 7.146 21.829 1.00 59.84 105 LEU A O 1
ATOM 847 N N . ASN A 1 106 ? -8.590 5.926 23.151 1.00 56.94 106 ASN A N 1
ATOM 848 C CA . ASN A 1 106 ? -9.832 6.517 22.658 1.00 56.94 106 ASN A CA 1
ATOM 849 C C . ASN A 1 106 ? -9.941 8.018 22.973 1.00 56.94 106 ASN A C 1
ATOM 851 O O . ASN A 1 106 ? -10.402 8.778 22.127 1.00 56.94 106 ASN A O 1
ATOM 855 N N . VAL A 1 107 ? -9.463 8.464 24.141 1.00 54.38 107 VAL A N 1
ATOM 856 C CA . VAL A 1 107 ? -9.470 9.889 24.527 1.00 54.38 107 VAL A CA 1
ATOM 857 C C . VAL A 1 107 ? -8.465 10.719 23.715 1.00 54.38 107 VAL A C 1
ATOM 859 O O . VAL A 1 107 ? -8.756 11.858 23.359 1.00 54.38 107 VAL A O 1
ATOM 862 N N . LYS A 1 108 ? -7.286 10.171 23.381 1.00 54.19 108 LYS A N 1
ATOM 863 C CA . LYS A 1 108 ? -6.269 10.905 22.601 1.00 54.19 108 LYS A CA 1
ATOM 864 C C . LYS A 1 108 ? -6.601 11.009 21.113 1.00 54.19 108 LYS A C 1
ATOM 866 O O . LYS A 1 108 ? -6.367 12.060 20.523 1.00 54.19 108 LYS A O 1
ATOM 871 N N . ALA A 1 109 ? -7.138 9.946 20.513 1.00 54.31 109 ALA A N 1
ATOM 872 C CA . ALA A 1 109 ? -7.438 9.919 19.080 1.00 54.31 109 ALA A CA 1
ATOM 873 C C . ALA A 1 109 ? -8.634 10.804 18.690 1.00 54.31 109 ALA A C 1
ATOM 875 O O . ALA A 1 109 ? -8.810 11.136 17.517 1.00 54.31 109 ALA A O 1
ATOM 876 N N . LEU A 1 110 ? -9.469 11.182 19.660 1.00 54.81 110 LEU A N 1
ATOM 877 C CA . LEU A 1 110 ? -10.715 11.900 19.435 1.00 54.81 110 LEU A CA 1
ATOM 878 C C . LEU A 1 110 ? -10.877 12.999 20.481 1.00 54.81 110 LEU A C 1
ATOM 880 O O . LEU A 1 110 ? -11.463 12.791 21.541 1.00 54.81 110 LEU A O 1
ATOM 884 N N . LYS A 1 111 ? -10.448 14.216 20.145 1.00 54.22 111 LYS A N 1
ATOM 885 C CA . LYS A 1 111 ? -10.911 15.433 20.833 1.00 54.22 111 LYS A CA 1
ATOM 886 C C . LYS A 1 111 ? -12.389 15.726 20.486 1.00 54.22 111 LYS A C 1
ATOM 888 O O . LYS A 1 111 ? -12.695 16.790 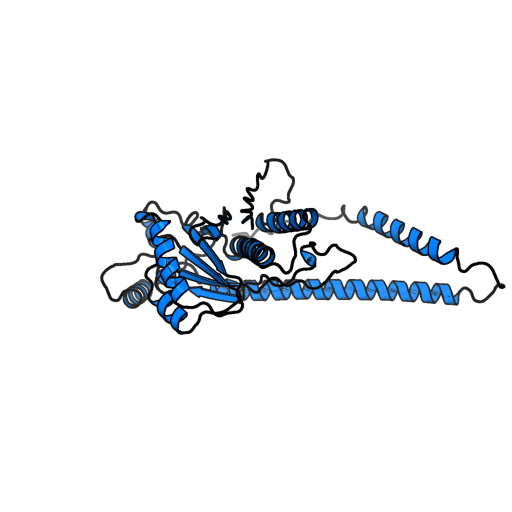19.962 1.00 54.22 111 LYS A O 1
ATOM 893 N N . GLY A 1 112 ? -13.291 14.759 20.697 1.00 53.03 112 GLY A N 1
ATOM 894 C CA . GLY A 1 112 ? -14.723 14.874 20.393 1.00 53.03 112 GLY A CA 1
ATOM 895 C C . GLY A 1 112 ? -15.463 13.532 20.278 1.00 53.03 112 GLY A C 1
ATOM 896 O O . GLY A 1 112 ? -15.203 12.758 19.360 1.00 53.03 112 GLY A O 1
ATOM 897 N N . THR A 1 113 ? -16.378 13.307 21.228 1.00 48.97 113 THR A N 1
ATOM 898 C CA . THR A 1 113 ? -17.645 12.524 21.281 1.00 48.97 113 THR A CA 1
ATOM 899 C C . THR A 1 113 ? -17.852 11.170 20.575 1.00 48.97 113 THR A C 1
ATOM 901 O O . THR A 1 113 ? -18.734 10.427 20.999 1.00 48.97 113 THR A O 1
ATOM 904 N N . LEU A 1 114 ? -17.104 10.778 19.544 1.00 54.62 114 LEU A N 1
ATOM 905 C CA . LEU A 1 114 ? -17.363 9.537 18.799 1.00 54.62 114 LEU A CA 1
ATOM 906 C C . LEU A 1 114 ? -16.492 8.392 19.314 1.00 54.62 114 LEU A C 1
ATOM 908 O O . LEU A 1 114 ? -15.328 8.305 18.950 1.00 54.62 114 LEU A O 1
ATOM 912 N N . LYS A 1 115 ? -17.048 7.477 20.118 1.00 61.28 115 LYS A N 1
ATOM 913 C CA . LYS A 1 115 ? -16.342 6.250 20.530 1.00 61.28 115 LYS A CA 1
ATOM 914 C C . LYS A 1 115 ? -15.937 5.439 19.292 1.00 61.28 115 LYS A C 1
ATOM 916 O O . LYS A 1 115 ? -16.787 4.974 18.534 1.00 61.28 115 LYS A O 1
ATOM 921 N N . ILE A 1 116 ? -14.634 5.262 19.079 1.00 65.44 116 ILE A N 1
ATOM 922 C CA . ILE A 1 116 ? -14.114 4.310 18.094 1.00 65.44 116 ILE A CA 1
ATOM 923 C C . ILE A 1 116 ? -13.904 2.982 18.807 1.00 65.44 116 ILE A C 1
ATOM 925 O O . ILE A 1 116 ? -13.121 2.892 19.746 1.00 65.44 116 ILE A O 1
ATOM 929 N N . TYR A 1 117 ? -14.605 1.956 18.341 1.00 69.56 117 TYR A N 1
ATOM 930 C CA . TYR A 1 117 ? -14.371 0.581 18.759 1.00 69.56 117 TYR A CA 1
ATOM 931 C C . TYR A 1 117 ? -13.265 -0.028 17.899 1.00 69.56 117 TYR A C 1
ATOM 933 O O . TYR A 1 117 ? -13.203 0.240 16.692 1.00 69.56 117 TYR A O 1
ATOM 941 N N . SER A 1 118 ? -12.401 -0.829 18.521 1.00 78.38 118 SER A N 1
ATOM 942 C CA . SER A 1 118 ? -11.446 -1.651 17.785 1.00 78.38 118 SER A CA 1
ATOM 943 C C . SER A 1 118 ? -12.193 -2.683 16.939 1.00 78.38 118 SER A C 1
ATOM 945 O O . SER A 1 118 ? -13.370 -2.973 17.165 1.00 78.38 118 SER A O 1
ATOM 947 N N . LEU A 1 119 ? -11.517 -3.230 15.934 1.00 77.62 119 LEU A N 1
ATOM 948 C CA . LEU A 1 119 ? -12.135 -4.196 15.027 1.00 77.62 119 LEU A CA 1
ATOM 949 C C . LEU A 1 119 ? -12.471 -5.517 15.726 1.00 77.62 119 LEU A C 1
ATOM 951 O O . LEU A 1 119 ? -13.513 -6.089 15.430 1.00 77.62 119 LEU A O 1
ATOM 955 N N . VAL A 1 120 ? -11.660 -5.923 16.708 1.00 76.69 120 VAL A N 1
ATOM 956 C CA . VAL A 1 120 ? -11.919 -7.098 17.558 1.00 76.69 120 VAL A CA 1
ATOM 957 C C . VAL A 1 120 ? -13.231 -6.921 18.322 1.00 76.69 120 VAL A C 1
ATOM 959 O O . VAL A 1 120 ? -14.134 -7.738 18.194 1.00 76.69 120 VAL A O 1
ATOM 962 N N . THR A 1 121 ? -13.404 -5.790 19.014 1.00 73.00 121 THR A N 1
ATOM 963 C CA . THR A 1 121 ? -14.640 -5.512 19.760 1.00 73.00 121 THR A CA 1
ATOM 964 C C . THR A 1 121 ? -15.867 -5.444 18.851 1.00 73.00 121 THR A C 1
ATOM 966 O O . THR A 1 121 ? -16.976 -5.745 19.279 1.00 73.00 121 THR A O 1
ATOM 969 N N . ARG A 1 122 ? -15.720 -5.025 17.591 1.00 75.31 122 ARG A N 1
ATOM 970 C CA . ARG A 1 122 ? -16.850 -5.005 16.651 1.00 75.31 122 ARG A CA 1
ATOM 971 C C . ARG A 1 122 ? -17.277 -6.396 16.210 1.00 75.31 122 ARG A C 1
ATOM 973 O O . ARG A 1 122 ? -18.477 -6.627 16.102 1.00 75.31 122 ARG A O 1
ATOM 980 N N . GLU A 1 123 ? -16.312 -7.275 15.961 1.00 75.25 123 GLU A N 1
ATOM 981 C CA . GLU A 1 123 ? -16.577 -8.669 15.603 1.00 75.25 123 GLU A CA 1
ATOM 982 C C . GLU A 1 123 ? -17.249 -9.410 16.768 1.00 75.25 123 GLU A C 1
ATOM 984 O O . GLU A 1 123 ? -18.279 -10.043 16.568 1.00 75.25 123 GLU A O 1
ATOM 989 N N . GLU A 1 124 ? -16.764 -9.224 18.001 1.00 77.25 124 GLU A N 1
ATOM 990 C CA . GLU A 1 124 ? -17.370 -9.802 19.215 1.00 77.25 124 GLU A CA 1
ATOM 991 C C . GLU A 1 124 ? -18.823 -9.352 19.440 1.00 77.25 124 GLU A C 1
ATOM 993 O O . GLU A 1 124 ? -19.648 -10.115 19.934 1.00 77.25 124 GLU A O 1
ATOM 998 N N . ASN A 1 125 ? -19.160 -8.118 19.053 1.00 72.19 125 ASN A N 1
ATOM 999 C CA . ASN A 1 125 ? -20.509 -7.568 19.192 1.00 72.19 125 ASN A CA 1
ATOM 1000 C C . ASN A 1 125 ? -21.458 -7.950 18.038 1.00 72.19 125 ASN A C 1
ATOM 1002 O O . ASN A 1 125 ? -22.501 -7.312 17.888 1.00 72.19 125 ASN A O 1
ATOM 1006 N N . ASN A 1 126 ? -21.110 -8.940 17.203 1.00 63.88 126 ASN A N 1
ATOM 1007 C CA . ASN A 1 126 ? -21.903 -9.372 16.043 1.00 63.88 126 ASN A CA 1
ATOM 1008 C C . ASN A 1 126 ? -22.302 -8.223 15.099 1.00 63.88 126 ASN A C 1
ATOM 1010 O O . ASN A 1 126 ? -23.323 -8.283 14.411 1.00 63.88 126 ASN A O 1
ATOM 1014 N N . GLN A 1 127 ? -21.497 -7.158 15.028 1.00 63.34 127 GLN A N 1
ATOM 1015 C CA . GLN A 1 127 ? -21.644 -6.224 13.918 1.00 63.34 127 GLN A CA 1
ATOM 1016 C C . GLN A 1 127 ? -21.253 -6.974 12.646 1.00 63.34 127 GLN A C 1
ATOM 1018 O O . GLN A 1 127 ? -20.301 -7.742 12.681 1.00 63.34 127 GLN A O 1
ATOM 1023 N N . GLU A 1 128 ? -21.976 -6.763 11.543 1.00 69.81 128 GLU A N 1
ATOM 1024 C CA . GLU A 1 128 ? -21.756 -7.384 10.225 1.00 69.81 128 GLU A CA 1
ATOM 1025 C C . GLU A 1 128 ? -20.369 -7.018 9.638 1.00 69.81 128 GLU A C 1
ATOM 1027 O O . GLU A 1 128 ? -20.202 -6.222 8.704 1.00 69.81 128 GLU A O 1
ATOM 1032 N N . TYR A 1 129 ? -19.335 -7.557 10.268 1.00 75.31 129 TYR A N 1
ATOM 1033 C CA . TYR A 1 129 ? -17.930 -7.269 10.105 1.00 75.31 129 TYR A CA 1
ATOM 1034 C C . TYR A 1 129 ? -17.158 -8.560 10.364 1.00 75.31 129 TYR A C 1
ATOM 1036 O O . TYR A 1 129 ? -17.430 -9.285 11.311 1.00 75.31 129 TYR A O 1
ATOM 1044 N N . SER A 1 130 ? -16.184 -8.828 9.502 1.00 82.62 130 SER A N 1
ATOM 1045 C CA . SER A 1 130 ? -15.337 -10.012 9.567 1.00 82.62 130 SER A CA 1
ATOM 1046 C C . SER A 1 130 ? -13.895 -9.553 9.453 1.00 82.62 130 SER A C 1
ATOM 1048 O O . SER A 1 130 ? -13.536 -8.945 8.438 1.00 82.62 130 SER A O 1
ATOM 1050 N N . MET A 1 131 ? -13.051 -9.900 10.427 1.00 83.75 131 MET A N 1
ATOM 1051 C CA . MET A 1 131 ? -11.615 -9.599 10.368 1.00 83.75 131 MET A CA 1
ATOM 1052 C C . MET A 1 131 ? -10.925 -10.240 9.158 1.00 83.75 131 MET A C 1
ATOM 1054 O O . MET A 1 131 ? -9.969 -9.678 8.638 1.00 83.75 131 MET A O 1
ATOM 1058 N N . LYS A 1 132 ? -11.464 -11.345 8.628 1.00 87.00 132 LYS A N 1
ATOM 1059 C CA . LYS A 1 132 ? -10.961 -11.991 7.399 1.00 87.00 132 LYS A CA 1
ATOM 1060 C C . LYS A 1 132 ? -11.145 -11.170 6.119 1.00 87.00 132 LYS A C 1
ATOM 1062 O O . LYS A 1 132 ? -10.595 -11.506 5.076 1.00 87.00 132 LYS A O 1
ATOM 1067 N N . LYS A 1 133 ? -12.010 -10.150 6.145 1.00 90.94 133 LYS A N 1
ATOM 1068 C CA . LYS A 1 133 ? -12.455 -9.418 4.947 1.00 90.94 133 LYS A CA 1
ATOM 1069 C C . LYS A 1 133 ? -12.489 -7.910 5.184 1.00 90.94 133 LYS A C 1
ATOM 1071 O O . LYS A 1 133 ? -13.416 -7.229 4.746 1.00 90.94 133 LYS A O 1
ATOM 1076 N N . THR A 1 134 ? -11.486 -7.3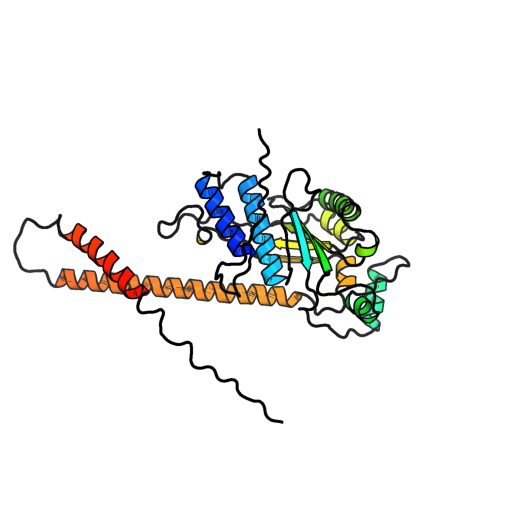76 5.871 1.00 93.94 134 THR A N 1
ATOM 1077 C CA . THR A 1 134 ? -11.355 -5.934 6.100 1.00 93.94 134 THR A CA 1
ATOM 1078 C C . THR A 1 134 ? -10.985 -5.232 4.787 1.00 93.94 134 THR A C 1
ATOM 1080 O O . THR A 1 134 ? -9.914 -5.508 4.254 1.00 93.94 134 THR A O 1
ATOM 1083 N N . PRO A 1 135 ? -11.814 -4.335 4.219 1.00 96.69 135 PRO A N 1
ATOM 1084 C CA . PRO A 1 135 ? -11.503 -3.725 2.926 1.00 96.69 135 PRO A CA 1
ATOM 1085 C C . PRO A 1 135 ? -10.221 -2.885 2.970 1.00 96.69 135 PRO A C 1
ATOM 1087 O O . PRO A 1 135 ? -10.039 -2.057 3.870 1.00 96.69 135 PRO A O 1
ATOM 1090 N N . ALA A 1 136 ? -9.359 -3.071 1.972 1.00 97.56 136 ALA A N 1
ATOM 1091 C CA . ALA A 1 136 ? -8.105 -2.345 1.819 1.00 97.56 136 ALA A CA 1
ATOM 1092 C C . ALA A 1 136 ? -8.011 -1.715 0.424 1.00 97.56 136 ALA A C 1
ATOM 1094 O O . ALA A 1 136 ? -8.212 -2.380 -0.595 1.00 97.56 136 ALA A O 1
ATOM 1095 N N . TYR A 1 137 ? -7.675 -0.429 0.396 1.00 97.62 137 TYR A N 1
ATOM 1096 C CA . TYR A 1 137 ? -7.447 0.359 -0.816 1.00 97.62 137 TYR A CA 1
ATOM 1097 C C . TYR A 1 137 ? -6.011 0.852 -0.800 1.00 97.62 137 TYR A C 1
ATOM 1099 O O . TYR A 1 137 ? -5.531 1.260 0.253 1.00 97.62 137 TYR A O 1
ATOM 1107 N N . VAL A 1 138 ? -5.314 0.812 -1.929 1.00 97.94 138 VAL A N 1
ATOM 1108 C CA . VAL A 1 138 ? -3.883 1.108 -1.990 1.00 97.94 138 VAL A CA 1
ATOM 1109 C C . VAL A 1 138 ? -3.604 2.090 -3.117 1.00 97.94 138 VAL A C 1
ATOM 1111 O O . VAL A 1 138 ? -3.904 1.809 -4.274 1.00 97.94 138 VAL A O 1
ATOM 1114 N N . GLN A 1 139 ? -2.959 3.206 -2.782 1.00 97.50 139 GLN A N 1
ATOM 1115 C CA . GLN A 1 139 ? -2.290 4.069 -3.752 1.00 97.50 139 GLN A CA 1
ATOM 1116 C C . GLN A 1 139 ? -0.780 3.836 -3.677 1.00 97.50 139 GLN A C 1
ATOM 1118 O O . GLN A 1 139 ? -0.136 4.081 -2.653 1.00 97.50 139 GLN A O 1
ATOM 1123 N N . CYS A 1 140 ? -0.204 3.414 -4.790 1.00 97.25 140 CYS A N 1
ATOM 1124 C CA . CYS A 1 140 ? 1.220 3.323 -5.037 1.00 97.25 140 CYS A CA 1
ATOM 1125 C C . CYS A 1 140 ? 1.732 4.645 -5.628 1.00 97.25 140 CYS A C 1
ATOM 1127 O O . CYS A 1 140 ? 1.125 5.272 -6.496 1.00 97.25 140 CYS A O 1
ATOM 1129 N N . LYS A 1 141 ? 2.894 5.107 -5.166 1.00 96.69 141 LYS A N 1
ATOM 1130 C CA . LYS A 1 141 ? 3.548 6.297 -5.714 1.00 96.69 141 LYS A CA 1
ATOM 1131 C C . LYS A 1 141 ? 5.045 6.077 -5.845 1.00 96.69 141 LYS A C 1
ATOM 1133 O O . LYS A 1 141 ? 5.808 6.346 -4.924 1.00 96.69 141 LYS A O 1
ATOM 1138 N N . ASN A 1 142 ? 5.489 5.646 -7.022 1.00 96.88 142 ASN A N 1
ATOM 1139 C CA . ASN A 1 142 ? 6.912 5.495 -7.317 1.00 96.88 142 ASN A CA 1
ATOM 1140 C C . ASN A 1 142 ? 7.544 6.848 -7.708 1.00 96.88 142 ASN A C 1
ATOM 1142 O O . ASN A 1 142 ? 7.625 7.195 -8.881 1.00 96.88 142 ASN A O 1
ATOM 1146 N N . THR A 1 143 ? 7.955 7.648 -6.719 1.00 96.25 143 THR A N 1
ATOM 1147 C CA . THR A 1 143 ? 8.509 9.006 -6.915 1.00 96.25 143 THR A CA 1
ATOM 1148 C C . THR A 1 143 ? 9.804 9.217 -6.139 1.00 96.25 143 THR A C 1
ATOM 1150 O O . THR A 1 143 ? 10.056 8.508 -5.169 1.00 96.25 143 THR A O 1
ATOM 1153 N N . ASP A 1 144 ? 10.689 10.109 -6.602 1.00 95.88 144 ASP A N 1
ATOM 1154 C CA . ASP A 1 144 ? 11.949 10.476 -5.910 1.00 95.88 144 ASP A CA 1
ATOM 1155 C C . ASP A 1 144 ? 11.714 11.537 -4.843 1.00 95.88 144 ASP A C 1
ATOM 1157 O O . ASP A 1 144 ? 12.519 11.740 -3.935 1.00 95.88 144 ASP A O 1
ATOM 1161 N N . LYS A 1 145 ? 10.579 12.222 -4.947 1.00 97.50 145 LYS A N 1
ATOM 1162 C CA . LYS A 1 145 ? 10.208 13.303 -4.051 1.00 97.50 145 LYS A CA 1
ATOM 1163 C C . LYS A 1 145 ? 9.463 12.736 -2.854 1.00 97.50 145 LYS A C 1
ATOM 1165 O O . LYS A 1 145 ? 8.709 11.773 -2.973 1.00 97.50 145 LYS A O 1
ATOM 1170 N N . LYS A 1 146 ? 9.646 13.356 -1.691 1.00 97.44 146 LYS A N 1
ATOM 1171 C CA . LYS A 1 146 ? 8.821 13.065 -0.514 1.00 97.44 146 LYS A CA 1
ATOM 1172 C C . LYS A 1 146 ? 7.352 13.357 -0.816 1.00 97.44 146 LYS A C 1
ATOM 1174 O O . LYS A 1 146 ? 7.044 14.289 -1.561 1.00 97.44 146 LYS A O 1
ATOM 1179 N N . LEU A 1 147 ? 6.447 12.595 -0.210 1.00 98.12 147 LEU A N 1
ATOM 1180 C CA . LEU A 1 147 ? 5.015 12.799 -0.423 1.00 98.12 147 LEU A CA 1
ATOM 1181 C C . LEU A 1 147 ? 4.539 14.072 0.288 1.00 98.12 147 LEU A C 1
ATOM 1183 O O . LEU A 1 147 ? 4.772 14.266 1.488 1.00 98.12 147 LEU A O 1
ATOM 1187 N N . ALA A 1 148 ? 3.895 14.956 -0.470 1.00 98.19 148 ALA A N 1
ATOM 1188 C CA . ALA A 1 148 ? 3.355 16.221 0.014 1.00 98.19 148 ALA A CA 1
ATOM 1189 C C . ALA A 1 148 ? 1.967 16.042 0.647 1.00 98.19 148 ALA A C 1
ATOM 1191 O O . ALA A 1 148 ? 1.251 15.091 0.343 1.00 98.19 148 ALA A O 1
ATOM 1192 N N . ALA A 1 149 ? 1.569 16.992 1.497 1.00 97.75 149 ALA A N 1
ATOM 1193 C CA . ALA A 1 149 ? 0.274 16.971 2.180 1.00 97.75 149 ALA A CA 1
ATOM 1194 C C . ALA A 1 149 ? -0.923 16.946 1.212 1.00 97.75 149 ALA A C 1
ATOM 1196 O O . ALA A 1 149 ? -1.911 16.272 1.491 1.00 97.75 149 ALA A O 1
ATOM 1197 N N . LYS A 1 150 ? -0.799 17.627 0.062 1.00 97.75 150 LYS A N 1
ATOM 1198 C CA . LYS A 1 150 ? -1.829 17.696 -0.986 1.00 97.75 150 LYS A CA 1
ATOM 1199 C C . LYS A 1 150 ? -2.338 16.311 -1.400 1.00 97.75 150 LYS A C 1
ATOM 1201 O O . LYS A 1 150 ? -3.545 16.112 -1.437 1.00 97.75 150 LYS A O 1
ATOM 1206 N N . LEU A 1 151 ? -1.431 15.348 -1.587 1.00 96.88 151 LEU A N 1
ATOM 1207 C CA . LEU A 1 151 ? -1.787 13.974 -1.952 1.00 96.88 151 LEU A CA 1
ATOM 1208 C C . LEU A 1 151 ? -2.763 13.355 -0.944 1.00 96.88 151 LEU A C 1
ATOM 1210 O O . LEU A 1 151 ? -3.757 12.761 -1.324 1.00 96.88 151 LEU A O 1
ATOM 1214 N N . PHE A 1 152 ? -2.502 13.498 0.354 1.00 97.25 152 PHE A N 1
ATOM 1215 C CA . PHE A 1 152 ? -3.339 12.872 1.379 1.00 97.25 152 PHE A CA 1
ATOM 1216 C C . PHE A 1 152 ? -4.716 13.520 1.482 1.00 97.25 152 PHE A C 1
ATOM 1218 O O . PHE A 1 152 ? -5.690 12.825 1.751 1.00 97.25 152 PHE A O 1
ATOM 1225 N N . LEU A 1 153 ? -4.813 14.828 1.239 1.00 96.88 153 LEU A N 1
ATOM 1226 C CA . LEU A 1 153 ? -6.100 15.521 1.179 1.00 96.88 153 LEU A CA 1
ATOM 1227 C C . LEU A 1 153 ? -6.929 15.052 -0.024 1.00 96.88 153 LEU A C 1
ATOM 1229 O O . LEU A 1 153 ? -8.121 14.801 0.125 1.00 96.88 153 LEU A O 1
ATOM 1233 N N . GLU A 1 154 ? -6.293 14.859 -1.181 1.00 97.19 154 GLU A N 1
ATOM 1234 C CA . GLU A 1 154 ? -6.938 14.273 -2.364 1.00 97.19 154 GLU A CA 1
ATOM 1235 C C . GLU A 1 154 ? -7.421 12.844 -2.076 1.00 97.19 154 GLU A C 1
ATOM 1237 O O . GLU A 1 154 ? -8.585 12.524 -2.316 1.00 97.19 154 GLU A O 1
ATOM 1242 N N . LEU A 1 155 ? -6.575 12.009 -1.461 1.00 96.69 155 LEU A N 1
ATOM 1243 C CA . LEU A 1 155 ? -6.919 10.625 -1.121 1.00 96.69 155 LEU A CA 1
ATOM 1244 C C . LEU A 1 155 ? -8.050 10.508 -0.088 1.00 96.69 155 LEU A C 1
ATOM 1246 O O . LEU A 1 155 ? -8.768 9.512 -0.082 1.00 96.69 155 LEU A O 1
ATOM 1250 N N . VAL A 1 156 ? -8.263 11.513 0.768 1.00 97.25 156 VAL A N 1
ATOM 1251 C CA . VAL A 1 156 ? -9.465 11.567 1.620 1.00 97.25 156 VAL A CA 1
ATOM 1252 C C . VAL A 1 156 ? -10.727 11.711 0.771 1.00 97.25 156 VAL A C 1
ATOM 1254 O O . VAL A 1 156 ? -11.726 11.048 1.053 1.00 97.25 156 VAL A O 1
ATOM 1257 N N . GLY A 1 157 ? -10.687 12.551 -0.267 1.00 96.50 157 GLY A N 1
ATOM 1258 C CA . GLY A 1 157 ? -11.776 12.684 -1.235 1.00 96.50 157 GLY A CA 1
ATOM 1259 C C . GLY A 1 157 ? -12.052 11.363 -1.950 1.00 96.50 157 GLY A C 1
ATOM 1260 O O . GLY A 1 157 ? -13.193 10.905 -1.960 1.00 96.50 157 GLY A O 1
ATOM 1261 N N . VAL A 1 158 ? -10.993 10.710 -2.437 1.00 95.94 158 VAL A N 1
ATOM 1262 C CA . VAL A 1 158 ? -11.058 9.387 -3.080 1.00 95.94 158 VAL A CA 1
ATOM 1263 C C . VAL A 1 158 ? -11.658 8.334 -2.151 1.00 95.94 158 VAL A C 1
ATOM 1265 O O . VAL A 1 158 ? -12.603 7.647 -2.519 1.00 95.94 158 VAL A O 1
ATOM 1268 N N . PHE A 1 159 ? -11.175 8.220 -0.912 1.00 96.62 159 PHE A N 1
ATOM 1269 C CA . PHE A 1 159 ? -11.725 7.260 0.047 1.00 96.62 159 PHE A CA 1
ATOM 1270 C C . PHE A 1 159 ? -13.219 7.493 0.287 1.00 96.62 159 PHE A C 1
ATOM 1272 O O . PHE A 1 159 ? -14.005 6.549 0.325 1.00 96.62 159 PHE A O 1
ATOM 1279 N N . ASN A 1 160 ? -13.634 8.752 0.430 1.00 96.19 160 ASN A N 1
ATOM 1280 C CA . ASN A 1 160 ? -15.040 9.068 0.641 1.00 96.19 160 ASN A CA 1
ATOM 1281 C C . ASN A 1 160 ? -15.903 8.784 -0.598 1.00 96.19 160 ASN A C 1
ATOM 1283 O O . ASN A 1 160 ? -17.076 8.457 -0.420 1.00 96.19 160 ASN A O 1
ATOM 1287 N N . SER A 1 161 ? -15.366 8.883 -1.816 1.00 95.44 161 SER A N 1
ATOM 1288 C CA . SER A 1 161 ? -16.126 8.581 -3.034 1.00 95.44 161 SER A CA 1
ATOM 1289 C C . SER A 1 161 ? -16.267 7.078 -3.284 1.00 95.44 161 SER A C 1
ATOM 1291 O O . SER A 1 161 ? -17.345 6.635 -3.671 1.00 95.44 161 SER A O 1
ATOM 1293 N N . ILE A 1 162 ? -15.221 6.286 -3.028 1.00 94.62 162 ILE A N 1
ATOM 1294 C CA . ILE A 1 162 ? -15.219 4.850 -3.351 1.00 94.62 162 ILE A CA 1
ATOM 1295 C C . ILE A 1 162 ? -15.719 3.960 -2.208 1.00 94.62 162 ILE A C 1
ATOM 1297 O O . ILE A 1 162 ? -16.194 2.856 -2.464 1.00 94.62 162 ILE A O 1
ATOM 1301 N N . VAL A 1 163 ? -15.588 4.394 -0.946 1.00 94.50 163 VAL A N 1
ATOM 1302 C CA . VAL A 1 163 ? -15.929 3.560 0.215 1.00 94.50 163 VAL A CA 1
ATOM 1303 C C . VAL A 1 163 ? -17.337 3.887 0.715 1.00 94.50 163 VAL A C 1
ATOM 1305 O O . VAL A 1 163 ? -17.572 5.011 1.188 1.00 94.50 163 VAL A O 1
ATOM 1308 N N . PRO A 1 164 ? -18.262 2.903 0.708 1.00 93.94 164 PRO A N 1
ATOM 1309 C CA . PRO A 1 164 ? -19.602 3.066 1.258 1.00 93.94 164 PRO A CA 1
ATOM 1310 C C . PRO A 1 164 ? -19.571 3.564 2.703 1.00 93.94 164 PRO A C 1
ATOM 1312 O O . PRO A 1 164 ? -18.758 3.105 3.510 1.00 93.94 164 PRO A O 1
ATOM 1315 N N . VAL A 1 165 ? -20.477 4.483 3.051 1.00 92.25 165 VAL A N 1
ATOM 1316 C CA . VAL A 1 165 ? -20.510 5.165 4.361 1.00 92.25 165 VAL A CA 1
ATOM 1317 C C . VAL A 1 165 ? -20.476 4.172 5.530 1.00 92.25 165 VAL A C 1
ATOM 1319 O O . VAL A 1 165 ? -19.704 4.357 6.471 1.00 92.25 165 VAL A O 1
ATOM 1322 N N . ASN A 1 166 ? -21.239 3.082 5.435 1.00 88.75 166 ASN A N 1
ATOM 1323 C CA . ASN A 1 166 ? -21.313 2.019 6.442 1.00 88.75 166 ASN A CA 1
ATOM 1324 C C . ASN A 1 166 ? -20.023 1.185 6.576 1.00 88.75 166 ASN A C 1
ATOM 1326 O O . ASN A 1 166 ? -19.801 0.575 7.619 1.00 88.75 166 ASN A O 1
ATOM 1330 N N . LYS A 1 167 ? -19.146 1.171 5.564 1.00 91.06 167 LYS A N 1
ATOM 1331 C CA . LYS A 1 167 ? -17.867 0.437 5.583 1.00 91.06 167 LYS A CA 1
ATOM 1332 C C . LYS A 1 167 ? -16.654 1.336 5.864 1.00 91.06 167 LYS A C 1
ATOM 1334 O O . LYS A 1 167 ? -15.585 0.827 6.200 1.00 91.06 167 LYS A O 1
ATOM 1339 N N . ARG A 1 168 ? -16.789 2.671 5.830 1.00 92.38 168 ARG A N 1
ATOM 1340 C CA . ARG A 1 168 ? -15.686 3.620 6.132 1.00 92.38 168 ARG A CA 1
ATOM 1341 C C . ARG A 1 168 ? -15.078 3.418 7.519 1.00 92.38 168 ARG A C 1
ATOM 1343 O O . ARG A 1 168 ? -13.891 3.652 7.723 1.00 92.38 168 ARG A O 1
ATOM 1350 N N . GLY A 1 169 ? -15.885 2.972 8.480 1.00 88.38 169 GLY A N 1
ATOM 1351 C CA . GLY A 1 169 ? -15.435 2.710 9.844 1.00 88.38 169 GLY A CA 1
ATOM 1352 C C . GLY A 1 169 ? -14.518 1.495 9.989 1.00 88.38 169 GLY A C 1
ATOM 1353 O O . GLY A 1 169 ? -13.913 1.360 11.050 1.00 88.38 169 GLY A O 1
ATOM 1354 N N . CYS A 1 170 ? -14.443 0.618 8.987 1.00 90.38 170 CYS A N 1
ATOM 1355 C CA . CYS A 1 170 ? -13.695 -0.640 9.018 1.00 90.38 170 CYS A CA 1
ATOM 1356 C C . CYS A 1 170 ? -12.854 -0.877 7.753 1.00 90.38 170 CYS A C 1
ATOM 1358 O O . CYS A 1 170 ? -12.391 -1.988 7.532 1.00 90.38 170 CYS A O 1
ATOM 1360 N N . SER A 1 171 ? -12.656 0.156 6.933 1.00 95.31 171 SER A N 1
ATOM 1361 C CA . SER A 1 171 ? -11.825 0.098 5.729 1.00 95.31 171 SER A CA 1
ATOM 1362 C C . SER A 1 171 ? -10.520 0.855 5.946 1.00 95.31 171 SER A C 1
ATOM 1364 O O . SER A 1 171 ? -10.523 1.904 6.590 1.00 95.31 171 SER A O 1
ATOM 1366 N N . PHE A 1 172 ? -9.424 0.365 5.373 1.00 97.25 172 PHE A N 1
ATOM 1367 C CA . PHE A 1 172 ? -8.115 1.012 5.452 1.00 97.25 172 PHE A CA 1
ATOM 1368 C C . PHE A 1 172 ? -7.679 1.548 4.095 1.00 97.25 172 PHE A C 1
ATOM 1370 O O . PHE A 1 172 ? -7.902 0.916 3.061 1.00 97.25 172 PHE A O 1
ATOM 1377 N N . PHE A 1 173 ? -7.015 2.701 4.116 1.00 97.81 173 PHE A N 1
ATOM 1378 C CA . PHE A 1 173 ? -6.345 3.252 2.948 1.00 97.81 173 PHE A CA 1
ATOM 1379 C C . PHE A 1 173 ? -4.831 3.186 3.151 1.00 97.81 173 PHE A C 1
ATOM 1381 O O . PHE A 1 173 ? -4.278 3.739 4.104 1.00 97.81 173 PHE A O 1
ATOM 1388 N N . PHE A 1 174 ? -4.157 2.504 2.240 1.00 98.19 174 PHE A N 1
ATOM 1389 C CA . PHE A 1 174 ? -2.720 2.334 2.201 1.00 98.19 174 PHE A CA 1
ATOM 1390 C C . PHE A 1 174 ? -2.105 3.302 1.200 1.00 98.19 174 PHE A C 1
ATOM 1392 O O . PHE A 1 174 ? -2.572 3.441 0.072 1.00 98.19 174 PHE A O 1
ATOM 1399 N N . VAL A 1 175 ? -1.020 3.950 1.605 1.00 98.06 175 VAL A N 1
ATOM 1400 C CA . VAL A 1 175 ? -0.183 4.742 0.704 1.00 98.06 175 VAL A CA 1
ATOM 1401 C C . VAL A 1 175 ? 1.212 4.152 0.717 1.00 98.06 175 VAL A C 1
ATOM 1403 O O . VAL A 1 175 ? 1.840 4.055 1.771 1.00 98.06 175 VAL A O 1
ATOM 1406 N N . VAL A 1 176 ? 1.692 3.752 -0.455 1.00 98.25 176 VAL A N 1
ATOM 1407 C CA . VAL A 1 176 ? 2.959 3.042 -0.613 1.00 98.25 176 VAL A CA 1
ATOM 1408 C C . VAL A 1 176 ? 3.894 3.858 -1.491 1.00 98.25 176 VAL A C 1
ATOM 1410 O O . VAL A 1 176 ? 3.544 4.230 -2.607 1.00 98.25 176 VAL A O 1
ATOM 1413 N N . SER A 1 177 ? 5.089 4.163 -0.992 1.00 98.25 177 SER A N 1
ATOM 1414 C CA . SER A 1 177 ? 6.086 4.958 -1.722 1.00 98.25 177 SER A CA 1
ATOM 1415 C C . SER A 1 177 ? 7.505 4.561 -1.331 1.00 98.25 177 SER A C 1
ATOM 1417 O O . SER A 1 177 ? 7.727 4.165 -0.192 1.00 98.25 177 SER A O 1
ATOM 1419 N N . PRO A 1 178 ? 8.516 4.698 -2.205 1.00 97.81 178 PRO A N 1
ATOM 1420 C CA . PRO A 1 178 ? 9.904 4.497 -1.805 1.00 97.81 178 PRO A CA 1
ATOM 1421 C C . PRO A 1 178 ? 10.455 5.645 -0.953 1.00 97.81 178 PRO A C 1
ATOM 1423 O O . PRO A 1 178 ? 11.497 5.495 -0.317 1.00 97.81 178 PRO A O 1
ATOM 1426 N N . THR A 1 179 ? 9.777 6.792 -0.935 1.00 97.31 179 THR A N 1
ATOM 1427 C CA . THR A 1 179 ? 10.201 7.999 -0.223 1.00 97.31 179 THR A CA 1
ATOM 1428 C C . THR A 1 179 ? 9.317 8.273 0.978 1.00 97.31 179 THR A C 1
ATOM 1430 O O . THR A 1 179 ? 8.128 7.974 0.983 1.00 97.31 179 THR A O 1
ATOM 1433 N N . SER A 1 180 ? 9.896 8.892 2.004 1.00 96.50 180 SER A N 1
ATOM 1434 C CA . SER A 1 180 ? 9.167 9.270 3.215 1.00 96.50 180 SER A CA 1
ATOM 1435 C C . SER A 1 180 ? 8.196 10.438 2.994 1.00 96.50 180 SER A C 1
ATOM 1437 O O . SER A 1 180 ? 8.235 11.146 1.986 1.00 96.50 180 SER A O 1
ATOM 1439 N N . LEU A 1 181 ? 7.351 10.677 3.994 1.00 97.00 181 LEU A N 1
ATOM 1440 C CA . LEU A 1 181 ? 6.469 11.838 4.049 1.00 97.00 181 LEU A CA 1
ATOM 1441 C C . LEU A 1 181 ? 7.264 13.137 4.244 1.00 97.00 181 LEU A C 1
ATOM 1443 O O . LEU A 1 181 ? 8.300 13.168 4.914 1.00 97.00 181 LEU A O 1
ATOM 1447 N N . THR A 1 182 ? 6.758 14.234 3.685 1.00 97.81 182 THR A N 1
ATOM 1448 C CA . THR A 1 182 ? 7.141 15.578 4.146 1.00 97.81 182 THR A CA 1
ATOM 1449 C C . THR A 1 182 ? 6.643 15.812 5.576 1.00 97.81 182 THR A C 1
ATOM 1451 O O . THR A 1 182 ? 5.694 15.169 6.027 1.00 97.81 182 THR A O 1
ATOM 1454 N N . TYR A 1 183 ? 7.247 16.765 6.291 1.00 96.19 183 TYR A N 1
ATOM 1455 C CA . TYR A 1 183 ? 6.813 17.125 7.646 1.00 96.19 183 TYR A CA 1
ATOM 1456 C C . TYR A 1 183 ? 5.330 17.534 7.687 1.00 96.19 183 TYR A C 1
ATOM 1458 O O . TYR A 1 183 ? 4.557 17.018 8.495 1.00 96.19 183 TYR A O 1
ATOM 1466 N N . ASN A 1 184 ? 4.907 18.381 6.743 1.00 97.44 184 ASN A N 1
ATOM 1467 C CA . ASN A 1 184 ? 3.511 18.803 6.621 1.00 97.44 184 ASN A CA 1
ATOM 1468 C C . ASN A 1 184 ? 2.577 17.634 6.278 1.00 97.44 184 ASN A C 1
ATOM 1470 O O . ASN A 1 184 ? 1.493 17.544 6.849 1.00 97.44 184 ASN A O 1
ATOM 1474 N N . ALA A 1 185 ? 2.994 16.706 5.407 1.00 97.44 185 ALA A N 1
ATOM 1475 C CA . ALA A 1 185 ? 2.209 15.500 5.141 1.00 97.44 185 ALA A CA 1
ATOM 1476 C C . ALA A 1 185 ? 2.043 14.646 6.402 1.00 97.44 185 ALA A C 1
ATOM 1478 O O . ALA A 1 185 ? 0.935 14.219 6.695 1.00 97.44 185 ALA A O 1
ATOM 1479 N N . SER A 1 186 ? 3.104 14.456 7.191 1.00 95.50 186 SER A N 1
ATOM 1480 C CA . SER A 1 186 ? 3.026 13.699 8.446 1.00 95.50 186 SER A CA 1
ATOM 1481 C C . SER A 1 186 ? 2.034 14.312 9.438 1.00 95.50 186 SER A C 1
ATOM 1483 O O . SER A 1 186 ? 1.289 13.577 10.088 1.00 95.50 186 SER A O 1
ATOM 1485 N N . LYS A 1 187 ? 1.992 15.649 9.545 1.00 95.12 187 LYS A N 1
ATOM 1486 C CA . LYS A 1 187 ? 0.990 16.349 10.362 1.00 95.12 187 LYS A CA 1
ATOM 1487 C C . LYS A 1 187 ? -0.425 16.083 9.856 1.00 95.12 187 LYS A C 1
ATOM 1489 O O . LYS A 1 187 ? -1.273 15.675 10.639 1.00 95.12 187 LYS A O 1
ATOM 1494 N N . VAL A 1 188 ? -0.655 16.261 8.555 1.00 95.75 188 VAL A N 1
ATOM 1495 C CA . VAL A 1 188 ? -1.973 16.064 7.930 1.00 95.75 188 VAL A CA 1
ATOM 1496 C C . VAL A 1 188 ? -2.458 14.622 8.076 1.00 95.75 188 VAL A C 1
ATOM 1498 O O . VAL A 1 188 ? -3.583 14.389 8.502 1.00 95.75 188 VAL A O 1
ATOM 1501 N N . VAL A 1 189 ? -1.606 13.633 7.809 1.00 95.19 189 VAL A N 1
ATOM 1502 C CA . VAL A 1 189 ? -1.968 12.215 7.955 1.00 95.19 189 VAL A CA 1
ATOM 1503 C C . VAL A 1 189 ? -2.375 11.882 9.392 1.00 95.19 189 VAL A C 1
ATOM 1505 O O . VAL A 1 189 ? -3.314 11.111 9.596 1.00 95.19 189 VAL A O 1
ATOM 1508 N N . SER A 1 190 ? -1.716 12.492 10.382 1.00 90.44 190 SER A N 1
ATOM 1509 C CA . SER A 1 190 ? -2.019 12.274 11.801 1.00 90.44 190 SER A CA 1
ATOM 1510 C C . SER A 1 190 ? -3.394 12.815 12.211 1.00 90.44 190 SER A C 1
ATOM 1512 O O . SER A 1 190 ? -3.992 12.278 13.137 1.00 90.44 190 SER A O 1
ATOM 1514 N N . THR A 1 191 ? -3.912 13.848 11.537 1.00 90.62 191 THR A N 1
ATOM 1515 C CA . THR A 1 191 ? -5.192 14.493 11.889 1.00 90.62 191 THR A CA 1
ATOM 1516 C C . THR A 1 191 ? -6.387 13.992 11.077 1.00 90.62 191 THR A C 1
ATOM 1518 O O . THR A 1 191 ? -7.537 14.206 11.467 1.00 90.62 191 THR A O 1
ATOM 1521 N N . ILE A 1 192 ? -6.146 13.324 9.949 1.00 93.25 192 ILE A N 1
ATOM 1522 C CA . ILE A 1 192 ? -7.202 12.800 9.081 1.00 93.25 192 ILE A CA 1
ATOM 1523 C C . ILE A 1 192 ? -7.991 11.667 9.769 1.00 93.25 192 ILE A C 1
ATOM 1525 O O . ILE A 1 192 ? -7.432 10.768 10.391 1.00 93.25 192 ILE A O 1
ATOM 1529 N N . LYS A 1 193 ? -9.321 11.674 9.586 1.00 92.25 193 LYS A N 1
ATOM 1530 C CA . LYS A 1 193 ? -10.263 10.688 10.159 1.00 92.25 193 LYS A CA 1
ATOM 1531 C C . LYS A 1 193 ? -10.385 9.373 9.375 1.00 92.25 193 LYS A C 1
ATOM 1533 O O . LYS A 1 193 ? -11.092 8.468 9.817 1.00 92.25 193 LYS A O 1
ATOM 1538 N N . VAL A 1 194 ? -9.734 9.275 8.220 1.00 95.19 194 VAL A N 1
ATOM 1539 C CA . VAL A 1 194 ? -9.617 8.045 7.424 1.00 95.19 194 VAL A CA 1
ATOM 1540 C C . VAL A 1 194 ? -8.534 7.150 8.045 1.00 95.19 194 VAL A C 1
ATOM 1542 O O . VAL A 1 194 ? -7.473 7.675 8.391 1.00 95.19 194 VAL A O 1
ATOM 1545 N N . PRO A 1 195 ? -8.756 5.831 8.211 1.00 95.88 195 PRO A N 1
ATOM 1546 C CA . PRO A 1 195 ? -7.731 4.918 8.717 1.00 95.88 195 PRO A CA 1
ATOM 1547 C C . PRO A 1 195 ? -6.598 4.743 7.695 1.00 95.88 195 PRO A C 1
ATOM 1549 O O . PRO A 1 195 ? -6.697 3.935 6.772 1.00 95.88 195 PRO A O 1
ATOM 1552 N N . PHE A 1 196 ? -5.524 5.518 7.853 1.00 96.06 196 PHE A N 1
ATOM 1553 C CA . PHE A 1 196 ? -4.386 5.509 6.937 1.00 96.06 196 PHE A CA 1
ATOM 1554 C C . PHE A 1 196 ? -3.235 4.651 7.456 1.00 96.06 196 PHE A C 1
ATOM 1556 O O . PHE A 1 196 ? -2.813 4.772 8.613 1.00 96.06 196 PHE A O 1
ATOM 1563 N N . VAL A 1 197 ? -2.667 3.865 6.545 1.00 96.44 197 VAL A N 1
ATOM 1564 C CA . VAL A 1 197 ? -1.404 3.150 6.726 1.00 96.44 197 VAL A CA 1
ATOM 1565 C C . VAL A 1 197 ? -0.431 3.601 5.639 1.00 96.44 197 VAL A C 1
ATOM 1567 O O . VAL A 1 197 ? -0.735 3.563 4.452 1.00 96.44 197 VAL A O 1
ATOM 1570 N N . PHE A 1 198 ? 0.750 4.058 6.034 1.00 97.25 198 PHE A N 1
ATOM 1571 C CA . PHE A 1 198 ? 1.816 4.452 5.124 1.00 97.25 198 PHE A CA 1
ATOM 1572 C C . PHE A 1 198 ? 2.942 3.421 5.161 1.00 97.25 198 PHE A C 1
ATOM 1574 O O . PHE A 1 198 ? 3.504 3.141 6.222 1.00 97.25 198 PHE A O 1
ATOM 1581 N N . LEU A 1 199 ? 3.295 2.888 3.993 1.00 97.06 199 LEU A N 1
ATOM 1582 C CA . LEU A 1 199 ? 4.380 1.928 3.826 1.00 97.06 199 LEU A CA 1
ATOM 1583 C C . LEU A 1 199 ? 5.493 2.548 2.991 1.00 97.06 199 LEU A C 1
ATOM 1585 O O . LEU A 1 199 ? 5.249 3.147 1.942 1.00 97.06 199 LEU A O 1
ATOM 1589 N N . THR A 1 200 ? 6.735 2.359 3.429 1.00 96.69 200 THR A N 1
ATOM 1590 C CA . THR A 1 200 ? 7.898 2.638 2.591 1.00 96.69 200 THR A CA 1
ATOM 1591 C C . THR A 1 200 ? 8.408 1.347 1.978 1.00 96.69 200 THR A C 1
ATOM 1593 O O . THR A 1 200 ? 8.977 0.539 2.704 1.00 96.69 200 THR A O 1
ATOM 1596 N N . ILE A 1 201 ? 8.236 1.154 0.668 1.00 96.69 201 ILE A N 1
ATOM 1597 C CA . ILE A 1 201 ? 8.782 -0.004 -0.059 1.00 96.69 201 ILE A CA 1
ATOM 1598 C C . ILE A 1 201 ? 9.887 0.469 -0.998 1.00 96.69 201 ILE A C 1
ATOM 1600 O O . ILE A 1 201 ? 9.657 1.343 -1.836 1.00 96.69 201 ILE A O 1
ATOM 1604 N N . SER A 1 202 ? 11.083 -0.107 -0.872 1.00 96.19 202 SER A N 1
ATOM 1605 C CA . SER A 1 202 ? 12.234 0.249 -1.697 1.00 96.19 202 SER A CA 1
ATOM 1606 C C . SER A 1 202 ? 11.944 0.020 -3.177 1.00 96.19 202 SER A C 1
ATOM 1608 O O . SER A 1 202 ? 11.248 -0.918 -3.568 1.00 96.19 202 SER A O 1
ATOM 1610 N N . ARG A 1 203 ? 12.493 0.883 -4.030 1.00 94.50 203 ARG A N 1
ATOM 1611 C CA . ARG A 1 203 ? 12.302 0.744 -5.473 1.00 94.50 203 ARG A CA 1
ATOM 1612 C C . ARG A 1 203 ? 12.903 -0.533 -6.003 1.00 94.50 203 ARG A C 1
ATOM 1614 O O . ARG A 1 203 ? 13.999 -0.910 -5.594 1.00 94.50 203 ARG A O 1
ATOM 1621 N N . ILE A 1 204 ? 12.242 -1.074 -7.015 1.00 92.69 204 ILE A N 1
ATOM 1622 C CA . ILE A 1 204 ? 12.873 -2.029 -7.904 1.00 92.69 204 ILE A CA 1
ATOM 1623 C C . ILE A 1 204 ? 13.854 -1.289 -8.812 1.00 92.69 204 ILE A C 1
ATOM 1625 O O . ILE A 1 204 ? 13.524 -0.268 -9.418 1.00 92.69 204 ILE A O 1
ATOM 1629 N N . LYS A 1 205 ? 15.076 -1.806 -8.884 1.00 92.56 205 LYS A N 1
ATOM 1630 C CA . LYS A 1 205 ? 16.147 -1.321 -9.747 1.00 92.56 205 LYS A CA 1
ATOM 1631 C C . LYS A 1 205 ? 16.675 -2.478 -10.581 1.00 92.56 205 LYS A C 1
ATOM 1633 O O . LYS A 1 205 ? 16.801 -3.597 -10.088 1.00 92.56 205 LYS A O 1
ATOM 1638 N N . PHE A 1 206 ? 16.994 -2.191 -11.835 1.00 92.25 206 PHE A N 1
ATOM 1639 C CA . PHE A 1 206 ? 17.690 -3.129 -12.704 1.00 92.25 206 PHE A CA 1
ATOM 1640 C C . PHE A 1 206 ? 19.155 -3.241 -12.267 1.00 92.25 206 PHE A C 1
ATOM 1642 O O . PHE A 1 206 ? 19.802 -2.229 -11.994 1.00 92.25 206 PHE A O 1
ATOM 1649 N N . ARG A 1 207 ? 19.669 -4.468 -12.159 1.00 87.75 207 ARG A N 1
ATOM 1650 C CA . ARG A 1 207 ? 21.044 -4.760 -11.726 1.00 87.75 207 ARG A CA 1
ATOM 1651 C C . ARG A 1 207 ? 21.996 -5.059 -12.886 1.00 87.75 207 ARG A C 1
ATOM 1653 O O . ARG A 1 207 ? 23.183 -5.252 -12.639 1.00 87.75 207 ARG A O 1
ATOM 1660 N N . GLY A 1 208 ? 21.491 -5.112 -14.114 1.00 85.00 208 GLY A N 1
ATOM 1661 C CA . GLY A 1 208 ? 22.226 -5.635 -15.261 1.00 85.00 208 GLY A CA 1
ATOM 1662 C C . GLY A 1 208 ? 21.871 -7.090 -15.558 1.00 85.00 208 GLY A C 1
ATOM 1663 O O . GLY A 1 208 ? 21.291 -7.792 -14.727 1.00 85.00 208 GLY A O 1
ATOM 1664 N N . ILE A 1 209 ? 22.240 -7.526 -16.758 1.00 83.75 209 ILE A N 1
ATOM 1665 C CA . ILE A 1 209 ? 22.078 -8.904 -17.219 1.00 83.75 209 ILE A CA 1
ATOM 1666 C C . ILE A 1 209 ? 23.011 -9.816 -16.419 1.00 83.75 209 ILE A C 1
ATOM 1668 O O . ILE A 1 209 ? 24.211 -9.562 -16.315 1.00 83.75 209 ILE A O 1
ATOM 1672 N N . ARG A 1 210 ? 22.460 -10.888 -15.849 1.00 71.12 210 ARG A N 1
ATOM 1673 C CA . ARG A 1 210 ? 23.227 -11.943 -15.179 1.00 71.12 210 ARG A CA 1
ATOM 1674 C C . ARG A 1 210 ? 23.109 -13.244 -15.954 1.00 71.12 210 ARG A C 1
ATOM 1676 O O . ARG A 1 210 ? 22.025 -13.576 -16.420 1.00 71.12 210 ARG A O 1
ATOM 1683 N N . ASN A 1 211 ? 24.207 -13.993 -16.042 1.00 70.31 211 ASN A N 1
ATOM 1684 C CA . ASN A 1 211 ? 24.240 -15.349 -16.601 1.00 70.31 211 ASN A CA 1
ATOM 1685 C C . ASN A 1 211 ? 23.632 -15.449 -18.018 1.00 70.31 211 ASN A C 1
ATOM 1687 O O . ASN A 1 211 ? 22.858 -16.359 -18.285 1.00 70.31 211 ASN A O 1
ATOM 1691 N N . GLY A 1 212 ? 23.888 -14.464 -18.889 1.00 67.94 212 GLY A N 1
ATOM 1692 C CA . GLY A 1 212 ? 23.350 -14.445 -20.259 1.00 67.94 212 GLY A CA 1
ATOM 1693 C C . GLY A 1 212 ? 21.825 -14.282 -20.368 1.00 67.94 212 GLY A C 1
ATOM 1694 O O . GLY A 1 212 ? 21.274 -14.390 -21.460 1.00 67.94 212 GLY A O 1
ATOM 1695 N N . LYS A 1 213 ? 21.117 -14.022 -19.261 1.00 69.94 213 LYS A N 1
ATOM 1696 C CA . LYS A 1 213 ? 19.653 -13.920 -19.257 1.00 69.94 213 LYS A CA 1
ATOM 1697 C C . LYS A 1 213 ? 19.147 -12.605 -19.849 1.00 69.94 213 LYS A C 1
ATOM 1699 O O . LYS A 1 213 ? 19.783 -11.562 -19.759 1.00 69.94 213 LYS A O 1
ATOM 1704 N N . ARG A 1 214 ? 17.935 -12.647 -20.401 1.00 82.31 214 ARG A N 1
ATOM 1705 C CA . ARG A 1 214 ? 17.247 -11.489 -20.997 1.00 82.31 214 ARG A CA 1
ATOM 1706 C C . ARG A 1 214 ? 16.997 -10.388 -19.959 1.00 82.31 214 ARG A C 1
ATOM 1708 O O . ARG A 1 214 ? 16.767 -10.677 -18.788 1.00 82.31 214 ARG A O 1
ATOM 1715 N N . GLU A 1 215 ? 16.988 -9.128 -20.401 1.00 87.44 215 GLU A N 1
ATOM 1716 C CA . GLU A 1 215 ? 16.763 -7.937 -19.557 1.00 87.44 215 GLU A CA 1
ATOM 1717 C C . GLU A 1 215 ? 15.532 -8.068 -18.640 1.00 87.44 215 GLU A C 1
ATOM 1719 O O . GLU A 1 215 ? 15.591 -7.699 -17.470 1.00 87.44 215 GLU A O 1
ATOM 1724 N N . TYR A 1 216 ? 14.465 -8.691 -19.142 1.00 91.31 216 TYR A N 1
ATOM 1725 C CA . TYR A 1 216 ? 13.174 -8.855 -18.470 1.00 91.31 216 TYR A CA 1
ATOM 1726 C C . TYR A 1 216 ? 13.106 -10.033 -17.482 1.00 91.31 216 TYR A C 1
ATOM 1728 O O . TYR A 1 216 ? 12.036 -10.356 -16.986 1.00 91.31 216 TYR A O 1
ATOM 1736 N N . ALA A 1 217 ? 14.212 -10.702 -17.164 1.00 89.94 217 ALA A N 1
ATOM 1737 C CA . ALA A 1 217 ? 14.196 -11.742 -16.136 1.00 89.94 217 ALA A CA 1
ATOM 1738 C C . ALA A 1 217 ? 14.088 -11.108 -14.731 1.00 89.94 217 ALA A C 1
ATOM 1740 O O . ALA A 1 217 ? 14.873 -10.215 -14.400 1.00 89.94 217 ALA A O 1
ATOM 1741 N N . TYR A 1 218 ? 13.140 -11.546 -13.890 1.00 89.69 218 TYR A N 1
ATOM 1742 C CA . TYR A 1 218 ? 12.884 -10.945 -12.566 1.00 89.69 218 TYR A CA 1
ATOM 1743 C C . TYR A 1 218 ? 14.130 -10.938 -11.661 1.00 89.69 218 TYR A C 1
ATOM 1745 O O . TYR A 1 218 ? 14.379 -9.988 -10.921 1.00 89.69 218 TYR A O 1
ATOM 1753 N N . GLU A 1 219 ? 14.980 -11.956 -11.770 1.00 88.06 219 GLU A N 1
ATOM 1754 C CA . GLU A 1 219 ? 16.259 -12.092 -11.070 1.00 88.06 219 GLU A CA 1
ATOM 1755 C C . GLU A 1 219 ? 17.294 -11.006 -11.406 1.00 88.06 219 GLU A C 1
ATOM 1757 O O . GLU A 1 219 ? 18.242 -10.796 -10.638 1.00 88.06 219 GLU A O 1
ATOM 1762 N N . ASN A 1 220 ? 17.119 -10.299 -12.526 1.00 91.00 220 ASN A N 1
ATOM 1763 C CA . ASN A 1 220 ? 17.951 -9.155 -12.894 1.00 91.00 220 ASN A CA 1
ATOM 1764 C C . ASN A 1 220 ? 17.530 -7.875 -12.159 1.00 91.00 220 ASN A C 1
ATOM 1766 O O . ASN A 1 220 ? 18.206 -6.848 -12.259 1.00 91.00 220 ASN A O 1
ATOM 1770 N N . TYR A 1 221 ? 16.451 -7.924 -11.382 1.00 92.81 221 TYR A N 1
ATOM 1771 C CA . TYR A 1 221 ? 15.955 -6.813 -10.593 1.00 92.81 221 TYR A CA 1
ATOM 1772 C C . TYR A 1 221 ? 16.220 -7.020 -9.096 1.00 92.81 221 TYR A C 1
ATOM 1774 O O . TYR A 1 221 ? 16.299 -8.134 -8.577 1.00 92.81 221 TYR A O 1
ATOM 1782 N N . TYR A 1 222 ? 16.397 -5.918 -8.370 1.00 92.25 222 TYR A N 1
ATOM 1783 C CA . TYR A 1 222 ? 16.585 -5.922 -6.919 1.00 92.25 222 TYR A CA 1
ATOM 1784 C C . TYR A 1 222 ? 15.836 -4.767 -6.258 1.00 92.25 222 TYR A C 1
ATOM 1786 O O . TYR A 1 222 ? 15.514 -3.775 -6.907 1.00 92.25 222 TYR A O 1
ATOM 1794 N N . GLY A 1 223 ? 15.591 -4.881 -4.953 1.00 92.75 223 GLY A N 1
ATOM 1795 C CA . GLY A 1 223 ? 14.755 -3.949 -4.197 1.00 92.75 223 GLY A CA 1
ATOM 1796 C C . GLY A 1 223 ? 13.371 -4.536 -3.938 1.00 92.75 223 GLY A C 1
ATOM 1797 O O . GLY A 1 223 ? 13.256 -5.749 -3.783 1.00 92.75 223 GLY A O 1
ATOM 1798 N N . GLY A 1 224 ? 12.342 -3.690 -3.851 1.00 91.56 224 GLY A N 1
ATOM 1799 C CA . GLY A 1 224 ? 10.988 -4.137 -3.511 1.00 91.56 224 GLY A CA 1
ATOM 1800 C C . GLY A 1 224 ? 10.827 -4.536 -2.044 1.00 91.56 224 GLY A C 1
ATOM 1801 O O . GLY A 1 224 ? 9.977 -5.355 -1.722 1.00 91.56 224 GLY A O 1
ATOM 1802 N N . ASN A 1 225 ? 11.665 -3.993 -1.163 1.00 91.75 225 ASN A N 1
ATOM 1803 C CA . ASN A 1 225 ? 11.745 -4.362 0.247 1.00 91.75 225 ASN A CA 1
ATOM 1804 C C . ASN A 1 225 ? 10.869 -3.444 1.094 1.00 91.75 225 ASN A C 1
ATOM 1806 O O . ASN A 1 225 ? 10.970 -2.228 0.944 1.00 91.75 225 ASN A O 1
ATOM 1810 N N . LEU A 1 226 ? 10.084 -3.986 2.024 1.00 92.19 226 LEU A N 1
ATOM 1811 C CA . LEU A 1 226 ? 9.416 -3.170 3.037 1.00 92.19 226 LEU A CA 1
ATOM 1812 C C . LEU A 1 226 ? 10.476 -2.585 3.987 1.00 92.19 226 LEU A C 1
ATOM 1814 O O . LEU A 1 226 ? 11.273 -3.318 4.560 1.00 92.19 226 LEU A O 1
ATOM 1818 N N . LEU A 1 227 ? 10.532 -1.257 4.083 1.00 90.88 227 LEU A N 1
ATOM 1819 C CA . LEU A 1 227 ? 11.541 -0.509 4.843 1.00 90.88 227 LEU A CA 1
ATOM 1820 C C . LEU A 1 227 ? 10.964 0.151 6.091 1.00 90.88 227 LEU A C 1
ATOM 1822 O O . LEU A 1 227 ? 11.624 0.210 7.122 1.00 90.88 227 LEU A O 1
ATOM 1826 N N . LYS A 1 228 ? 9.776 0.752 5.971 1.00 90.94 228 LYS A N 1
ATOM 1827 C CA . LYS A 1 228 ? 9.131 1.485 7.065 1.00 90.94 228 LYS A CA 1
ATOM 1828 C C . LYS A 1 228 ? 7.631 1.280 7.034 1.00 90.94 228 LYS A C 1
ATOM 1830 O O . LYS A 1 228 ? 7.034 1.132 5.968 1.00 90.94 228 LYS A O 1
ATOM 1835 N N . TYR A 1 229 ? 7.047 1.367 8.216 1.00 91.00 229 TYR A N 1
ATOM 1836 C CA . TYR A 1 229 ? 5.623 1.263 8.464 1.00 91.00 229 TYR A CA 1
ATOM 1837 C C . TYR A 1 229 ? 5.197 2.419 9.366 1.00 91.00 229 TYR A C 1
ATOM 1839 O O . TYR A 1 229 ? 5.843 2.707 10.373 1.00 91.00 229 TYR A O 1
ATOM 1847 N N . TYR A 1 230 ? 4.115 3.092 9.004 1.00 92.62 230 TYR A N 1
ATOM 1848 C CA . TYR A 1 230 ? 3.485 4.119 9.819 1.00 92.62 230 TYR A CA 1
ATOM 1849 C C . TYR A 1 230 ? 1.968 3.978 9.722 1.00 92.62 230 TYR A C 1
ATOM 1851 O O . TYR A 1 230 ? 1.427 3.631 8.677 1.00 92.62 230 TYR A O 1
ATOM 1859 N N . ARG A 1 231 ? 1.268 4.302 10.805 1.00 92.94 231 ARG A N 1
ATOM 1860 C CA . ARG A 1 231 ? -0.194 4.332 10.860 1.00 92.94 231 ARG A CA 1
ATOM 1861 C C . ARG A 1 231 ? -0.658 5.572 11.610 1.00 92.94 231 ARG A C 1
ATOM 1863 O O . ARG A 1 231 ? -0.029 5.958 12.599 1.00 92.94 231 ARG A O 1
ATOM 1870 N N . ASN A 1 232 ? -1.740 6.192 11.147 1.00 93.38 232 ASN A N 1
ATOM 1871 C CA . ASN A 1 232 ? -2.317 7.337 11.849 1.00 93.38 232 ASN A CA 1
ATOM 1872 C C . ASN A 1 232 ? -3.131 6.903 13.075 1.00 93.38 232 ASN A C 1
ATOM 1874 O O . ASN A 1 232 ? -3.360 5.714 13.302 1.00 93.38 232 ASN A O 1
ATOM 1878 N N . ASP A 1 233 ? -3.574 7.867 13.881 1.00 88.81 233 ASP A N 1
ATOM 1879 C CA . ASP A 1 233 ? -4.242 7.574 15.154 1.00 88.81 233 ASP A CA 1
ATOM 1880 C C . ASP A 1 233 ? -5.566 6.834 14.961 1.00 88.81 233 ASP A C 1
ATOM 1882 O O . ASP A 1 233 ? -5.881 5.913 15.715 1.00 88.81 233 ASP A O 1
ATOM 1886 N N . LYS A 1 234 ? -6.287 7.131 13.876 1.00 90.56 234 LYS A N 1
ATOM 1887 C CA . LYS A 1 234 ? -7.488 6.385 13.506 1.00 90.56 234 LYS A CA 1
ATOM 1888 C C . LYS A 1 234 ? -7.189 4.906 13.246 1.00 90.56 234 LYS A C 1
ATOM 1890 O O . LYS A 1 234 ? -7.885 4.045 13.784 1.00 90.56 234 LYS A O 1
ATOM 1895 N N . ALA A 1 235 ? -6.171 4.607 12.438 1.00 92.69 235 ALA A N 1
ATOM 1896 C CA . ALA A 1 235 ? -5.757 3.236 12.158 1.00 92.69 235 ALA A CA 1
ATOM 1897 C C . ALA A 1 235 ? -5.234 2.528 13.420 1.00 92.69 235 ALA A C 1
ATOM 1899 O O . ALA A 1 235 ? -5.576 1.369 13.643 1.00 92.69 235 ALA A O 1
ATOM 1900 N N . LYS A 1 236 ? -4.481 3.224 14.288 1.00 89.31 236 LYS A N 1
ATOM 1901 C CA . LYS A 1 236 ? -4.037 2.687 15.590 1.00 89.31 236 LYS A CA 1
ATOM 1902 C C . LYS A 1 236 ? -5.213 2.248 16.457 1.00 89.31 236 LYS A C 1
ATOM 1904 O O . LYS A 1 236 ? -5.172 1.153 17.001 1.00 89.31 236 LYS A O 1
ATOM 1909 N N . CYS A 1 237 ? -6.254 3.075 16.564 1.00 85.81 237 CYS A N 1
ATOM 1910 C CA . CYS A 1 237 ? -7.441 2.745 17.354 1.00 85.81 237 CYS A CA 1
ATOM 1911 C C . CYS A 1 237 ? -8.180 1.518 16.816 1.00 85.81 237 CYS A C 1
ATOM 1913 O O . CYS A 1 237 ? -8.578 0.657 17.595 1.00 85.81 237 CYS A O 1
ATOM 1915 N N . LEU A 1 238 ? -8.349 1.414 15.494 1.00 88.50 238 LEU A N 1
ATOM 1916 C CA . LEU A 1 238 ? -9.019 0.257 14.892 1.00 88.50 238 LEU A CA 1
ATOM 1917 C C . LEU A 1 238 ? -8.249 -1.047 15.128 1.00 88.50 238 LEU A C 1
ATOM 1919 O O . LEU A 1 238 ? -8.854 -2.089 15.367 1.00 88.50 238 LEU A O 1
ATOM 1923 N N . LEU A 1 239 ? -6.922 -0.970 15.103 1.00 89.50 239 LEU A N 1
ATOM 1924 C CA . LEU A 1 239 ? -6.014 -2.104 15.251 1.00 89.50 239 LEU A CA 1
ATOM 1925 C C . LEU A 1 239 ? -5.545 -2.314 16.700 1.00 89.50 239 LEU A C 1
ATOM 1927 O O . LEU A 1 239 ? -4.577 -3.036 16.916 1.00 89.50 239 LEU A O 1
ATOM 1931 N N . LEU A 1 240 ? -6.167 -1.657 17.685 1.00 84.69 240 LEU A N 1
ATOM 1932 C CA . LEU A 1 240 ? -5.631 -1.584 19.042 1.00 84.69 240 LEU A CA 1
ATOM 1933 C C . LEU A 1 240 ? -5.423 -2.968 19.672 1.00 84.69 240 LEU A C 1
ATOM 1935 O O . LEU A 1 240 ? -4.374 -3.215 20.246 1.00 84.69 240 LEU A O 1
ATOM 1939 N N . ASN A 1 241 ? -6.388 -3.874 19.522 1.00 81.81 241 ASN A N 1
ATOM 1940 C CA . ASN A 1 241 ? -6.378 -5.211 20.125 1.00 81.81 241 ASN A CA 1
ATOM 1941 C C . ASN A 1 241 ? -5.605 -6.265 19.326 1.00 81.81 241 ASN A C 1
ATOM 1943 O O . ASN A 1 241 ? -5.595 -7.431 19.712 1.00 81.81 241 ASN A O 1
ATOM 1947 N N . LEU A 1 242 ? -4.968 -5.889 18.223 1.00 83.38 242 LEU A N 1
ATOM 1948 C CA . LEU A 1 242 ? -4.119 -6.799 17.466 1.00 83.38 242 LEU A CA 1
ATOM 1949 C C . LEU A 1 242 ? -2.682 -6.597 17.934 1.00 83.38 242 LEU A C 1
ATOM 1951 O O . LEU A 1 242 ? -2.239 -5.456 18.093 1.00 83.38 242 LEU A O 1
ATOM 1955 N N . ASN A 1 243 ? -1.966 -7.696 18.201 1.00 77.25 243 ASN A N 1
ATOM 1956 C CA . ASN A 1 243 ? -0.558 -7.613 18.564 1.00 77.25 243 ASN A CA 1
ATOM 1957 C C . ASN A 1 243 ? 0.169 -6.805 17.501 1.00 77.25 243 ASN A C 1
ATOM 1959 O O . ASN A 1 243 ? 0.020 -7.028 16.298 1.00 77.25 243 ASN A O 1
ATOM 1963 N N . ASP A 1 244 ? 0.889 -5.809 17.997 1.00 63.75 244 ASP A N 1
ATOM 1964 C CA . ASP A 1 244 ? 1.362 -4.724 17.174 1.00 63.75 244 ASP A CA 1
ATOM 1965 C C . ASP A 1 244 ? 2.300 -5.292 16.102 1.00 63.75 244 ASP A C 1
ATOM 1967 O O . ASP A 1 244 ? 3.136 -6.159 16.362 1.00 63.75 244 ASP A O 1
ATOM 1971 N N . PHE A 1 245 ? 2.138 -4.779 14.888 1.00 58.38 245 PHE A N 1
ATOM 1972 C CA . PHE A 1 245 ? 2.810 -5.164 13.643 1.00 58.38 245 PHE A CA 1
ATOM 1973 C C . PHE A 1 245 ? 4.348 -5.182 13.714 1.00 58.38 245 PHE A C 1
ATOM 1975 O O . PHE A 1 245 ? 5.008 -5.478 12.728 1.00 58.38 245 PHE A O 1
ATOM 1982 N N . PHE A 1 246 ? 4.943 -4.816 14.850 1.00 49.84 246 PHE A N 1
ATOM 1983 C CA . PHE A 1 246 ? 6.378 -4.682 15.078 1.00 49.84 246 PHE A CA 1
ATOM 1984 C C . PHE A 1 246 ? 7.158 -5.988 14.894 1.00 49.84 246 PHE A C 1
ATOM 1986 O O . PHE A 1 246 ? 8.351 -5.924 14.601 1.00 49.84 246 PHE A O 1
ATOM 1993 N N . SER A 1 247 ? 6.499 -7.153 14.925 1.00 52.28 247 SER A N 1
ATOM 1994 C CA . SER A 1 247 ? 7.113 -8.406 14.465 1.00 52.28 247 SER A CA 1
ATOM 1995 C C . SER A 1 247 ? 7.441 -8.400 12.970 1.00 52.28 247 SER A C 1
ATOM 1997 O O . SER A 1 247 ? 8.239 -9.215 12.525 1.00 52.28 247 SER A O 1
ATOM 1999 N N . ILE A 1 248 ? 6.877 -7.485 12.177 1.00 53.91 248 ILE A N 1
ATOM 2000 C CA . ILE A 1 248 ? 7.241 -7.330 10.771 1.00 53.91 248 ILE A CA 1
ATOM 2001 C C . ILE A 1 248 ? 8.647 -6.768 10.624 1.00 53.91 248 ILE A C 1
ATOM 2003 O O . ILE A 1 248 ? 9.358 -7.251 9.762 1.00 53.91 248 ILE A O 1
ATOM 2007 N N . ASN A 1 249 ? 9.112 -5.850 11.476 1.00 48.00 249 ASN A N 1
ATOM 2008 C CA . ASN A 1 249 ? 10.519 -5.438 11.413 1.00 48.00 249 ASN A CA 1
ATOM 2009 C C . ASN A 1 249 ? 11.445 -6.624 11.720 1.00 48.00 249 ASN A C 1
ATOM 2011 O O . ASN A 1 249 ? 12.371 -6.857 10.954 1.00 48.00 249 ASN A O 1
ATOM 2015 N N . SER A 1 250 ? 11.127 -7.454 12.723 1.00 54.78 250 SER A N 1
ATOM 2016 C CA . SER A 1 250 ? 11.906 -8.673 12.992 1.00 54.78 250 SER A CA 1
ATOM 2017 C C . SER A 1 250 ? 11.771 -9.741 11.896 1.00 54.78 250 SER A C 1
ATOM 2019 O O . SER A 1 250 ? 12.729 -10.447 11.605 1.00 54.78 250 SER A O 1
ATOM 2021 N N . LEU A 1 251 ? 10.602 -9.873 11.255 1.00 55.41 251 LEU A N 1
ATOM 2022 C CA . LEU A 1 251 ? 10.381 -10.783 10.120 1.00 55.41 251 LEU A CA 1
ATOM 2023 C C . LEU A 1 251 ? 11.107 -10.297 8.864 1.00 55.41 251 LEU A C 1
ATOM 2025 O O . LEU A 1 251 ? 11.640 -11.106 8.114 1.00 55.41 251 LEU A O 1
ATOM 2029 N N . ILE A 1 252 ? 11.134 -8.986 8.635 1.00 58.31 252 ILE A N 1
ATOM 2030 C CA . ILE A 1 252 ? 11.854 -8.333 7.545 1.00 58.31 252 ILE A CA 1
ATOM 2031 C C . ILE A 1 252 ? 13.358 -8.514 7.755 1.00 58.31 252 ILE A C 1
ATOM 2033 O O . ILE A 1 252 ? 14.037 -8.981 6.842 1.00 58.31 252 ILE A O 1
ATOM 2037 N N . GLU A 1 253 ? 13.868 -8.194 8.946 1.00 55.22 253 GLU A N 1
ATOM 2038 C CA . GLU A 1 253 ? 15.272 -8.388 9.323 1.00 55.22 253 GLU A CA 1
ATOM 2039 C C . GLU A 1 253 ? 15.668 -9.865 9.193 1.00 55.22 253 GLU A C 1
ATOM 2041 O O . GLU A 1 253 ? 16.593 -10.186 8.446 1.00 55.22 253 GLU A O 1
ATOM 2046 N N . GLY A 1 254 ? 14.892 -10.785 9.776 1.00 59.41 254 GLY A N 1
ATOM 2047 C CA . GLY A 1 254 ? 15.141 -12.225 9.677 1.00 59.41 254 GLY A CA 1
ATOM 2048 C C . GLY A 1 254 ? 15.064 -12.771 8.244 1.00 59.41 254 GLY A C 1
ATOM 2049 O O . GLY A 1 254 ? 15.875 -13.611 7.844 1.00 59.41 254 GLY A O 1
ATOM 2050 N N . TYR A 1 255 ? 14.133 -12.277 7.420 1.00 62.31 255 TYR A N 1
ATOM 2051 C CA . TYR A 1 255 ? 14.040 -12.649 6.006 1.00 62.31 255 TYR A CA 1
ATOM 2052 C C . TYR A 1 255 ? 15.249 -12.155 5.203 1.00 62.31 255 TYR A C 1
ATOM 2054 O O . TYR A 1 255 ? 15.770 -12.892 4.358 1.00 62.31 255 TYR A O 1
ATOM 2062 N N . PHE A 1 256 ? 15.724 -10.931 5.460 1.00 57.47 256 PHE A N 1
ATOM 2063 C CA . PHE A 1 256 ? 16.914 -10.402 4.795 1.00 57.47 256 PHE A CA 1
ATOM 2064 C C . PHE A 1 256 ? 18.179 -11.135 5.201 1.00 57.47 256 PHE A C 1
ATOM 2066 O O . PHE A 1 256 ? 18.951 -11.508 4.318 1.00 57.47 256 PHE A O 1
ATOM 2073 N N . GLU A 1 257 ? 18.355 -11.423 6.487 1.00 63.19 257 GLU A N 1
ATOM 2074 C CA . GLU A 1 257 ? 19.476 -12.227 6.964 1.00 63.19 257 GLU A CA 1
ATOM 2075 C C . GLU A 1 257 ? 19.492 -13.608 6.306 1.00 63.19 257 GLU A C 1
ATOM 2077 O O . GLU A 1 257 ? 20.525 -14.039 5.786 1.00 63.19 257 GLU A O 1
ATOM 2082 N N . LYS A 1 258 ? 18.335 -14.281 6.239 1.00 71.12 258 LYS A N 1
ATOM 2083 C CA . LYS A 1 258 ? 18.208 -15.582 5.569 1.00 71.12 258 LYS A CA 1
ATOM 2084 C C . LYS A 1 258 ? 18.549 -15.487 4.080 1.00 71.12 258 LYS A C 1
ATOM 2086 O O . LYS A 1 258 ? 19.317 -16.302 3.571 1.00 71.12 258 LYS A O 1
ATOM 2091 N N . ARG A 1 259 ? 18.034 -14.477 3.370 1.00 64.31 259 ARG A N 1
ATOM 2092 C CA . ARG A 1 259 ? 18.308 -14.284 1.935 1.00 64.31 259 ARG A CA 1
ATOM 2093 C C . ARG A 1 259 ? 19.770 -13.919 1.666 1.00 64.31 259 ARG A C 1
ATOM 2095 O O . ARG A 1 259 ? 20.332 -14.356 0.663 1.00 64.31 259 ARG A O 1
ATOM 2102 N N . GLU A 1 260 ? 20.404 -13.128 2.527 1.00 64.38 260 GLU A N 1
ATOM 2103 C CA . GLU A 1 260 ? 21.836 -12.840 2.424 1.00 64.38 260 GLU A CA 1
ATOM 2104 C C . GLU A 1 260 ? 22.696 -14.080 2.664 1.00 64.38 260 GLU A C 1
ATOM 2106 O O . GLU A 1 260 ? 23.662 -14.276 1.925 1.00 64.38 260 GLU A O 1
ATOM 2111 N N . ARG A 1 261 ? 22.349 -14.921 3.649 1.00 71.50 261 ARG A N 1
ATOM 2112 C CA . ARG A 1 261 ? 23.040 -16.196 3.904 1.00 71.50 261 ARG A CA 1
ATOM 2113 C C . ARG A 1 261 ? 22.977 -17.110 2.683 1.00 71.50 261 ARG A C 1
ATOM 2115 O O . ARG A 1 261 ? 24.031 -17.460 2.160 1.00 71.50 261 ARG A O 1
ATOM 2122 N N . LEU A 1 262 ? 21.780 -17.339 2.137 1.00 71.81 262 LEU A N 1
ATOM 2123 C CA . LEU A 1 262 ? 21.590 -18.142 0.921 1.00 71.81 262 LEU A CA 1
ATOM 2124 C C . LEU A 1 262 ? 22.386 -17.586 -0.273 1.00 71.81 262 LEU A C 1
ATOM 2126 O O . LEU A 1 262 ? 23.043 -18.323 -1.004 1.00 71.81 262 LEU A O 1
ATOM 2130 N N . ASN A 1 263 ? 22.407 -16.260 -0.450 1.00 64.38 263 ASN A N 1
ATOM 2131 C CA . ASN A 1 263 ? 23.204 -15.631 -1.506 1.00 64.38 263 ASN A CA 1
ATOM 2132 C C . ASN A 1 263 ? 24.720 -15.768 -1.282 1.00 64.38 263 ASN A C 1
ATOM 2134 O O . ASN A 1 263 ? 25.475 -15.867 -2.251 1.00 64.38 263 ASN A O 1
ATOM 2138 N N . LYS A 1 264 ? 25.194 -15.720 -0.030 1.00 77.62 264 LYS A N 1
ATOM 2139 C CA . LYS A 1 264 ? 26.610 -15.929 0.313 1.00 77.62 264 LYS A CA 1
ATOM 2140 C C . LYS A 1 264 ? 27.013 -17.384 0.071 1.00 77.62 264 LYS A C 1
ATOM 2142 O O . LYS A 1 264 ? 28.080 -17.613 -0.491 1.00 77.62 264 LYS A O 1
ATOM 2147 N N . GLU A 1 265 ? 26.162 -18.336 0.434 1.00 82.81 265 GLU A N 1
ATOM 2148 C CA . GLU A 1 265 ? 26.358 -19.771 0.195 1.00 82.81 265 GLU A CA 1
ATOM 2149 C C . GLU A 1 265 ? 26.411 -20.092 -1.300 1.00 82.81 265 GLU A C 1
ATOM 2151 O O . GLU A 1 265 ? 27.382 -20.694 -1.757 1.00 82.81 265 GLU A O 1
ATOM 2156 N N . ALA A 1 266 ? 25.468 -19.570 -2.090 1.00 70.56 266 ALA A N 1
ATOM 2157 C CA . ALA A 1 266 ? 25.470 -19.732 -3.543 1.00 70.56 266 ALA A CA 1
ATOM 2158 C C . ALA A 1 266 ? 26.764 -19.201 -4.193 1.00 70.56 266 ALA A C 1
ATOM 2160 O O . ALA A 1 266 ? 27.324 -19.832 -5.087 1.00 70.56 266 ALA A O 1
ATOM 2161 N N . ARG A 1 267 ? 27.297 -18.066 -3.711 1.00 76.12 267 ARG A N 1
ATOM 2162 C CA . ARG A 1 267 ? 28.583 -17.515 -4.188 1.00 76.12 267 ARG A CA 1
ATOM 2163 C C . ARG A 1 267 ? 29.793 -18.346 -3.769 1.00 76.12 267 ARG A C 1
ATOM 2165 O O . ARG A 1 267 ? 30.778 -18.382 -4.500 1.00 76.12 267 ARG A O 1
ATOM 2172 N N . LYS A 1 268 ? 29.768 -18.951 -2.580 1.00 83.81 268 LYS A N 1
ATOM 2173 C CA . LYS A 1 268 ? 30.842 -19.849 -2.130 1.00 83.81 268 LYS A CA 1
ATOM 2174 C C . LYS A 1 268 ? 30.850 -21.129 -2.964 1.00 83.81 268 LYS A C 1
ATOM 2176 O O . LYS A 1 268 ? 31.915 -21.537 -3.415 1.00 83.81 268 LYS A O 1
ATOM 2181 N N . SER A 1 269 ? 29.671 -21.691 -3.231 1.00 77.75 269 SER A N 1
ATOM 2182 C CA . SER A 1 269 ? 29.505 -22.876 -4.077 1.00 77.75 269 SER A CA 1
ATOM 2183 C C . SER A 1 269 ? 29.991 -22.634 -5.514 1.00 77.75 269 SER A C 1
ATOM 2185 O O . SER A 1 269 ? 30.775 -23.425 -6.045 1.00 77.75 269 SER A O 1
ATOM 2187 N N . SER A 1 270 ? 29.653 -21.486 -6.117 1.00 73.88 270 SER A N 1
ATOM 2188 C CA . SER A 1 270 ? 30.125 -21.157 -7.470 1.00 73.88 270 SER A CA 1
ATOM 2189 C C . SER A 1 270 ? 31.635 -20.905 -7.546 1.00 73.88 270 SER A C 1
ATOM 2191 O O . SER A 1 270 ? 32.284 -21.356 -8.488 1.00 73.88 270 SER A O 1
ATOM 2193 N N . LYS A 1 271 ? 32.233 -20.252 -6.538 1.00 81.12 271 LYS A N 1
ATOM 2194 C CA . LYS A 1 271 ? 33.697 -20.086 -6.463 1.00 81.12 271 LYS A CA 1
ATOM 2195 C C . LYS A 1 271 ? 34.427 -21.420 -6.314 1.00 81.12 271 LYS A C 1
ATOM 2197 O O . LYS A 1 271 ? 35.411 -21.637 -7.012 1.00 81.12 271 LYS A O 1
ATOM 2202 N N . SER A 1 272 ? 33.938 -22.303 -5.442 1.00 79.56 272 SER A N 1
ATOM 2203 C CA . SER A 1 272 ? 34.531 -23.630 -5.238 1.00 79.56 272 SER A CA 1
ATOM 2204 C C . SER A 1 272 ? 34.468 -24.478 -6.511 1.00 79.56 272 SER A C 1
ATOM 2206 O O . SER A 1 272 ? 35.467 -25.085 -6.890 1.00 79.56 272 SER A O 1
ATOM 2208 N N . SER A 1 273 ? 33.338 -24.436 -7.222 1.00 75.00 273 SER A N 1
ATOM 2209 C CA . SER A 1 273 ? 33.168 -25.131 -8.503 1.00 75.00 273 SER A CA 1
ATOM 2210 C C . SER A 1 273 ? 34.162 -24.627 -9.558 1.00 75.00 273 SER A C 1
ATOM 2212 O O . SER A 1 273 ? 34.858 -25.425 -10.182 1.00 75.00 273 SER A O 1
ATOM 2214 N N . ASN A 1 274 ? 34.318 -23.305 -9.694 1.00 74.38 274 ASN A N 1
ATOM 2215 C CA . ASN A 1 274 ? 35.270 -22.715 -10.641 1.00 74.38 274 ASN A CA 1
ATOM 2216 C C . ASN A 1 274 ? 36.736 -23.024 -10.292 1.00 74.38 274 ASN A C 1
ATOM 2218 O O . ASN A 1 274 ? 37.549 -23.227 -11.191 1.00 74.38 274 ASN A O 1
ATOM 2222 N N . GLU A 1 275 ? 37.089 -23.090 -9.005 1.00 80.38 275 GLU A N 1
ATOM 2223 C CA . GLU A 1 275 ? 38.447 -23.435 -8.565 1.00 80.38 275 GLU A CA 1
ATOM 2224 C C . GLU A 1 275 ? 38.775 -24.923 -8.784 1.00 80.38 275 GLU A C 1
ATOM 2226 O O . GLU A 1 275 ? 39.907 -25.286 -9.109 1.00 80.38 275 GLU A O 1
ATOM 2231 N N . GLN A 1 276 ? 37.786 -25.811 -8.646 1.00 76.31 276 GLN A N 1
ATOM 2232 C CA . GLN A 1 276 ? 37.952 -27.221 -9.001 1.00 76.31 276 GLN A CA 1
ATOM 2233 C C . GLN A 1 276 ? 38.117 -27.410 -10.514 1.00 76.31 276 GLN A C 1
ATOM 2235 O O . GLN A 1 276 ? 38.964 -28.200 -10.938 1.00 76.31 276 GLN A O 1
ATOM 2240 N N . LEU A 1 277 ? 37.359 -26.665 -11.326 1.00 75.81 277 LEU A N 1
ATOM 2241 C CA . LEU A 1 277 ? 37.520 -26.645 -12.781 1.00 75.81 277 LEU A CA 1
ATOM 2242 C C . LEU A 1 277 ? 38.910 -26.139 -13.187 1.00 75.81 277 LEU A C 1
ATOM 2244 O O . LEU A 1 277 ? 39.592 -26.808 -13.961 1.00 75.81 277 LEU A O 1
ATOM 2248 N N . SER A 1 278 ? 39.384 -25.026 -12.621 1.00 74.44 278 SER A N 1
ATOM 2249 C CA . SER A 1 278 ? 40.708 -24.486 -12.961 1.00 74.44 278 SER A CA 1
ATOM 2250 C C . SER A 1 278 ? 41.851 -25.432 -12.572 1.00 74.44 278 SER A C 1
ATOM 2252 O O . SER A 1 278 ? 42.793 -25.600 -13.345 1.00 74.44 278 SER A O 1
ATOM 2254 N N . LYS A 1 279 ? 41.751 -26.134 -11.432 1.00 79.69 279 LYS A N 1
ATOM 2255 C CA . LYS A 1 279 ? 42.727 -27.165 -11.026 1.00 79.69 279 LYS A CA 1
ATOM 2256 C C . LYS A 1 279 ? 42.706 -28.396 -11.936 1.00 79.69 279 LYS A C 1
ATOM 2258 O O . LYS A 1 279 ? 43.769 -28.956 -12.202 1.00 79.69 279 LYS A O 1
ATOM 2263 N N . LYS A 1 280 ? 41.535 -28.817 -12.431 1.00 76.31 280 LYS A N 1
ATOM 2264 C CA . LYS A 1 280 ? 41.435 -29.901 -13.427 1.00 76.31 280 LYS A CA 1
ATOM 2265 C C . LYS A 1 280 ? 42.077 -29.502 -14.759 1.00 76.31 280 LYS A C 1
ATOM 2267 O O . LYS A 1 280 ? 42.864 -30.280 -15.288 1.00 76.31 280 LYS A O 1
ATOM 2272 N N . VAL A 1 281 ? 41.825 -28.282 -15.240 1.00 74.06 281 VAL A N 1
ATOM 2273 C CA . VAL A 1 281 ? 42.438 -27.745 -16.471 1.00 74.06 281 VAL A CA 1
ATOM 2274 C C . VAL A 1 281 ? 43.955 -27.564 -16.322 1.00 74.06 281 VAL A C 1
ATOM 2276 O O . VAL A 1 281 ? 44.714 -27.829 -17.251 1.00 74.06 281 VAL A O 1
ATOM 2279 N N . ALA A 1 282 ? 44.437 -27.150 -15.148 1.00 70.25 282 ALA A N 1
ATOM 2280 C CA . ALA A 1 282 ? 45.873 -27.040 -14.894 1.00 70.25 282 ALA A CA 1
ATOM 2281 C C . ALA A 1 282 ? 46.565 -28.416 -14.879 1.00 70.25 282 ALA A C 1
ATOM 2283 O O . ALA A 1 282 ? 47.636 -28.562 -15.464 1.00 70.25 282 ALA A O 1
ATOM 2284 N N . LYS A 1 283 ? 45.937 -29.435 -14.270 1.00 71.38 283 LYS A N 1
ATOM 2285 C CA . LYS A 1 283 ? 46.470 -30.807 -14.243 1.00 71.38 283 LYS A CA 1
ATOM 2286 C C . LYS A 1 283 ? 46.498 -31.470 -15.622 1.00 71.38 283 LYS A C 1
ATOM 2288 O O . LYS A 1 283 ? 47.463 -32.176 -15.910 1.00 71.38 283 LYS A O 1
ATOM 2293 N N . SER A 1 284 ? 45.503 -31.226 -16.480 1.00 62.09 284 SER A N 1
ATOM 2294 C CA . SER A 1 284 ? 45.520 -31.740 -17.858 1.00 62.09 284 SER A CA 1
ATOM 2295 C C . SER A 1 284 ? 46.616 -31.084 -18.705 1.00 62.09 284 SER A C 1
ATOM 2297 O O . SER A 1 284 ? 47.277 -31.773 -19.475 1.00 62.09 284 SER A O 1
ATOM 2299 N N . LYS A 1 285 ? 46.908 -29.791 -18.497 1.00 58.56 285 LYS A N 1
ATOM 2300 C CA . LYS A 1 285 ? 48.031 -29.106 -19.168 1.00 58.56 285 LYS A CA 1
ATOM 2301 C C . LYS A 1 285 ? 49.414 -29.585 -18.710 1.00 58.56 285 LYS A C 1
ATOM 2303 O O . LYS A 1 285 ? 50.345 -29.581 -19.507 1.00 58.56 285 LYS A O 1
ATOM 2308 N N . THR A 1 286 ? 49.573 -30.027 -17.461 1.00 55.12 286 THR A N 1
ATOM 2309 C CA . THR A 1 286 ? 50.855 -30.572 -16.968 1.00 55.12 286 THR A CA 1
ATOM 2310 C C . THR A 1 286 ? 51.124 -32.025 -17.374 1.00 55.12 286 THR A C 1
ATOM 2312 O O . THR A 1 286 ? 52.255 -32.474 -17.229 1.00 55.12 286 THR A O 1
ATOM 2315 N N . GLY A 1 287 ? 50.128 -32.746 -17.904 1.00 51.53 287 GLY A N 1
ATOM 2316 C CA . GLY A 1 287 ? 50.290 -34.106 -18.442 1.00 51.53 287 GLY A CA 1
ATOM 2317 C C . GLY A 1 287 ? 50.634 -34.178 -19.937 1.00 51.53 287 GLY A C 1
ATOM 2318 O O . GLY A 1 287 ? 50.909 -35.261 -20.432 1.00 51.53 287 GLY A O 1
ATOM 2319 N N . LEU A 1 288 ? 50.641 -33.047 -20.654 1.00 49.41 288 LEU A N 1
ATOM 2320 C CA . LEU A 1 288 ? 50.840 -32.963 -22.113 1.00 49.41 288 LEU A CA 1
ATOM 2321 C C . LEU A 1 288 ? 52.168 -32.283 -22.497 1.00 49.41 288 LEU A C 1
ATOM 2323 O O . LEU A 1 288 ? 52.268 -31.582 -23.500 1.00 49.41 288 LEU A O 1
ATOM 2327 N N . LYS A 1 289 ? 53.220 -32.490 -21.698 1.00 47.12 289 LYS A N 1
ATOM 2328 C CA . LYS A 1 289 ? 54.603 -32.218 -22.117 1.00 47.12 289 LYS A CA 1
ATOM 2329 C C . LYS A 1 289 ? 55.266 -33.525 -22.530 1.00 47.12 289 LYS A C 1
ATOM 2331 O O . LYS A 1 289 ? 56.023 -34.090 -21.753 1.00 47.12 289 LYS A O 1
ATOM 2336 N N . ASN A 1 290 ? 54.894 -34.004 -23.713 1.00 51.59 290 ASN A N 1
ATOM 2337 C CA . ASN A 1 290 ? 55.722 -34.762 -24.655 1.00 51.59 290 ASN A CA 1
ATOM 2338 C C . ASN A 1 290 ? 54.802 -35.311 -25.749 1.00 51.59 290 ASN A C 1
ATOM 2340 O O . ASN A 1 290 ? 54.190 -36.350 -25.555 1.00 51.59 290 ASN A O 1
ATOM 2344 N N . GLU A 1 291 ? 54.660 -34.568 -26.848 1.00 41.78 291 GLU A N 1
ATOM 2345 C CA . GLU A 1 291 ? 54.861 -35.058 -28.223 1.00 41.78 291 GLU A CA 1
ATOM 2346 C C . GLU A 1 291 ? 54.455 -33.980 -29.248 1.00 41.78 291 GLU A C 1
ATOM 2348 O O . GLU A 1 291 ? 53.360 -33.429 -29.225 1.00 41.78 291 GLU A O 1
ATOM 2353 N N . ASN A 1 292 ? 55.438 -33.647 -30.085 1.00 41.16 292 ASN A N 1
ATOM 2354 C CA . ASN A 1 292 ? 55.431 -33.010 -31.403 1.00 41.16 292 ASN A CA 1
ATOM 2355 C C . ASN A 1 292 ? 54.212 -32.198 -31.899 1.00 41.16 292 ASN A C 1
ATOM 2357 O O . ASN A 1 292 ? 53.176 -32.720 -32.288 1.00 41.16 292 ASN A O 1
ATOM 2361 N N . THR A 1 293 ? 54.477 -30.892 -32.022 1.00 49.69 293 THR A N 1
ATOM 2362 C CA . THR A 1 293 ? 54.229 -29.984 -33.163 1.00 49.69 293 THR A CA 1
ATOM 2363 C C . THR A 1 293 ? 53.051 -30.220 -34.125 1.00 49.69 293 THR A C 1
ATOM 2365 O O . THR A 1 293 ? 53.036 -31.170 -34.900 1.00 49.69 293 THR A O 1
ATOM 2368 N N . ASN A 1 294 ? 52.254 -29.147 -34.237 1.00 47.94 294 ASN A N 1
ATOM 2369 C CA . ASN A 1 294 ? 51.617 -28.613 -35.449 1.00 47.94 294 ASN A CA 1
ATOM 2370 C C . ASN A 1 294 ? 50.480 -29.430 -36.084 1.00 47.94 294 ASN A C 1
ATOM 2372 O O . ASN A 1 294 ? 50.702 -30.033 -37.126 1.00 47.94 294 ASN A O 1
ATOM 2376 N N . THR A 1 295 ? 49.253 -29.354 -35.532 1.00 49.09 295 THR A N 1
ATOM 2377 C CA . THR A 1 295 ? 47.963 -29.141 -36.266 1.00 49.09 295 THR A CA 1
ATOM 2378 C C . THR A 1 295 ? 46.712 -29.268 -35.364 1.00 49.09 295 THR A C 1
ATOM 2380 O O . THR A 1 295 ? 45.759 -29.966 -35.705 1.00 49.09 295 THR A O 1
ATOM 2383 N N . THR A 1 296 ? 46.649 -28.599 -34.202 1.00 44.78 296 THR A N 1
ATOM 2384 C CA . THR A 1 296 ? 45.555 -28.902 -33.243 1.00 44.78 296 THR A CA 1
ATOM 2385 C C . THR A 1 296 ? 44.993 -27.745 -32.419 1.00 44.78 296 THR A C 1
ATOM 2387 O O . THR A 1 296 ? 44.397 -27.997 -31.380 1.00 44.78 296 THR A O 1
ATOM 2390 N N . ASP A 1 297 ? 45.068 -26.496 -32.882 1.00 46.09 297 ASP A N 1
ATOM 2391 C CA . ASP A 1 297 ? 44.423 -25.391 -32.146 1.00 46.09 297 ASP A CA 1
ATOM 2392 C C . ASP A 1 297 ? 42.917 -25.239 -32.448 1.00 46.09 297 ASP A C 1
ATOM 2394 O O . ASP A 1 297 ? 42.166 -24.800 -31.585 1.00 46.09 297 ASP A O 1
ATOM 2398 N N . ASN A 1 298 ? 42.412 -25.715 -33.596 1.00 49.16 298 ASN A N 1
ATOM 2399 C CA . ASN A 1 298 ? 40.991 -25.535 -33.959 1.00 49.16 298 ASN A CA 1
ATOM 2400 C C . ASN A 1 298 ? 40.045 -26.663 -33.496 1.00 49.16 298 ASN A C 1
ATOM 2402 O O . ASN A 1 298 ? 38.829 -26.489 -33.513 1.00 49.16 298 ASN A O 1
ATOM 2406 N N . ASN A 1 299 ? 40.570 -27.820 -33.076 1.00 48.56 299 ASN A N 1
ATOM 2407 C CA . ASN A 1 299 ? 39.743 -28.960 -32.640 1.00 48.56 299 ASN A CA 1
ATOM 2408 C C . ASN A 1 299 ? 39.545 -29.031 -31.117 1.00 48.56 299 ASN A C 1
ATOM 2410 O O . ASN A 1 299 ? 38.697 -29.790 -30.645 1.00 48.56 299 ASN A O 1
ATOM 2414 N N . ILE A 1 300 ? 40.313 -28.258 -30.343 1.00 50.78 300 ILE A N 1
ATOM 2415 C CA . ILE A 1 300 ? 40.217 -28.242 -28.878 1.00 50.78 300 ILE A CA 1
ATOM 2416 C C . ILE A 1 300 ? 39.067 -27.334 -28.422 1.00 50.78 300 ILE A C 1
ATOM 2418 O O . ILE A 1 300 ? 38.317 -27.739 -27.536 1.00 50.78 300 ILE A O 1
ATOM 2422 N N . ASP A 1 301 ? 38.844 -26.193 -29.080 1.00 49.16 301 ASP A N 1
ATOM 2423 C CA . ASP A 1 301 ? 37.732 -25.296 -28.729 1.00 49.16 301 ASP A CA 1
ATOM 2424 C C . ASP A 1 301 ? 36.359 -25.952 -28.967 1.00 49.16 301 ASP A C 1
ATOM 2426 O O . ASP A 1 301 ? 35.501 -25.938 -28.086 1.00 49.16 301 ASP A O 1
ATOM 2430 N N . ASN A 1 302 ? 36.182 -26.677 -30.077 1.00 51.09 302 ASN A N 1
ATOM 2431 C CA . ASN A 1 302 ? 34.905 -27.335 -30.389 1.00 51.09 302 ASN A CA 1
ATOM 2432 C C . ASN A 1 302 ? 34.582 -28.550 -29.493 1.00 51.09 302 ASN A C 1
ATOM 2434 O O . ASN A 1 302 ? 33.416 -28.910 -29.330 1.00 51.09 302 ASN A O 1
ATOM 2438 N N . ASN A 1 303 ? 35.588 -29.203 -28.904 1.00 49.81 303 ASN A N 1
ATOM 2439 C CA . ASN A 1 303 ? 35.371 -30.338 -27.996 1.00 49.81 303 ASN A CA 1
ATOM 2440 C C . ASN A 1 303 ? 35.155 -29.913 -26.539 1.00 49.81 303 ASN A C 1
ATOM 2442 O O . ASN A 1 303 ? 34.619 -30.697 -25.749 1.00 49.81 303 ASN A O 1
ATOM 2446 N N . ILE A 1 304 ? 35.569 -28.697 -26.173 1.00 54.53 304 ILE A N 1
ATOM 2447 C CA . ILE A 1 304 ? 35.319 -28.130 -24.845 1.00 54.53 304 ILE A CA 1
ATOM 2448 C C . ILE A 1 304 ? 33.867 -27.654 -24.753 1.00 54.53 304 ILE A C 1
ATOM 2450 O O . ILE A 1 304 ? 33.198 -28.005 -23.781 1.00 54.53 304 ILE A O 1
ATOM 2454 N N . ASP A 1 305 ? 33.352 -26.979 -25.782 1.00 49.88 305 ASP A N 1
ATOM 2455 C CA . ASP A 1 305 ? 31.964 -26.501 -25.782 1.00 49.88 305 ASP A CA 1
ATOM 2456 C C . ASP A 1 305 ? 30.954 -27.667 -25.768 1.00 49.88 305 ASP A C 1
ATOM 2458 O O . ASP A 1 305 ? 30.056 -27.704 -24.926 1.00 49.88 305 ASP A O 1
ATOM 2462 N N . ASN A 1 306 ? 31.179 -28.717 -26.567 1.00 51.97 306 ASN A N 1
ATOM 2463 C CA . ASN A 1 306 ? 30.271 -29.874 -26.625 1.00 51.97 306 ASN A CA 1
ATOM 2464 C C . ASN A 1 306 ? 30.292 -30.777 -25.369 1.00 51.97 306 ASN A C 1
ATOM 2466 O O . ASN A 1 306 ? 29.325 -31.493 -25.101 1.00 51.97 306 ASN A O 1
ATOM 2470 N N . ASN A 1 307 ? 31.372 -30.777 -24.577 1.00 51.56 307 ASN A N 1
ATOM 2471 C CA . ASN A 1 307 ? 31.444 -31.558 -23.330 1.00 51.56 307 ASN A CA 1
ATOM 2472 C C . ASN A 1 307 ? 30.901 -30.807 -22.106 1.00 51.56 307 ASN A C 1
ATOM 2474 O O . ASN A 1 307 ? 30.587 -31.443 -21.091 1.00 51.56 307 ASN A O 1
ATOM 2478 N N . ILE A 1 308 ? 30.819 -29.475 -22.177 1.00 54.72 308 ILE A N 1
ATOM 2479 C CA . ILE A 1 308 ? 30.231 -28.643 -21.124 1.00 54.72 308 ILE A CA 1
ATOM 2480 C C . ILE A 1 308 ? 28.705 -28.748 -21.172 1.00 54.72 308 ILE A C 1
ATOM 2482 O O . ILE A 1 308 ? 28.105 -28.977 -20.121 1.00 54.72 308 ILE A O 1
ATOM 2486 N N . ASP A 1 309 ? 28.102 -28.708 -22.361 1.00 49.03 309 ASP A N 1
ATOM 2487 C CA . ASP A 1 309 ? 26.644 -28.807 -22.507 1.00 49.03 309 ASP A CA 1
ATOM 2488 C C . ASP A 1 309 ? 26.114 -30.193 -22.084 1.00 49.03 309 ASP A C 1
ATOM 2490 O O . ASP A 1 309 ? 25.235 -30.295 -21.228 1.00 49.03 309 ASP A O 1
ATOM 2494 N N . ASN A 1 310 ? 26.753 -31.285 -22.524 1.00 50.03 310 ASN A N 1
ATOM 2495 C CA . ASN A 1 310 ? 26.302 -32.651 -22.205 1.00 50.03 310 ASN A CA 1
ATOM 2496 C C . ASN A 1 310 ? 26.466 -33.064 -20.723 1.00 50.03 310 ASN A C 1
ATOM 2498 O O . ASN A 1 310 ? 25.782 -33.973 -20.246 1.00 50.03 310 ASN A O 1
ATOM 2502 N N . ASN A 1 311 ? 27.371 -32.434 -19.964 1.00 50.59 311 ASN A N 1
ATOM 2503 C CA . ASN A 1 311 ? 27.552 -32.726 -18.531 1.00 50.59 311 ASN A CA 1
ATOM 2504 C C . ASN A 1 311 ? 26.618 -31.920 -17.619 1.00 50.59 311 ASN A C 1
ATOM 2506 O O . ASN A 1 311 ? 26.456 -32.278 -16.447 1.00 50.59 311 ASN A O 1
ATOM 2510 N N . ILE A 1 312 ? 26.051 -30.821 -18.122 1.00 52.28 312 ILE A N 1
ATOM 2511 C CA . ILE A 1 312 ? 25.098 -29.996 -17.378 1.00 52.28 312 ILE A CA 1
ATOM 2512 C C . ILE A 1 312 ? 23.708 -30.631 -17.446 1.00 52.28 312 ILE A C 1
ATOM 2514 O O . ILE A 1 312 ? 23.074 -30.766 -16.398 1.00 52.28 312 ILE A O 1
ATOM 2518 N N . ASP A 1 313 ? 23.300 -31.131 -18.613 1.00 44.38 313 ASP A N 1
ATOM 2519 C CA . ASP A 1 313 ? 21.983 -31.756 -18.789 1.00 44.38 313 ASP A CA 1
ATOM 2520 C C . ASP A 1 313 ? 21.852 -33.067 -17.983 1.00 44.38 313 ASP A C 1
ATOM 2522 O O . ASP A 1 313 ? 20.928 -33.222 -17.186 1.00 44.38 313 ASP A O 1
ATOM 2526 N N . ASN A 1 314 ? 22.864 -33.944 -18.010 1.00 48.78 314 ASN A N 1
ATOM 2527 C CA . ASN A 1 314 ? 22.838 -35.228 -17.280 1.00 48.78 314 ASN A CA 1
ATOM 2528 C C . ASN A 1 314 ? 22.883 -35.114 -15.736 1.00 48.78 314 ASN A C 1
ATOM 2530 O O . ASN A 1 314 ? 22.622 -36.088 -15.023 1.00 48.78 314 ASN A O 1
ATOM 2534 N N . LYS A 1 315 ? 23.246 -33.948 -15.182 1.00 47.09 315 LYS A N 1
ATOM 2535 C CA . LYS A 1 315 ? 23.278 -33.710 -13.722 1.00 47.09 315 LYS A CA 1
ATOM 2536 C C . LYS A 1 315 ? 22.001 -33.088 -13.171 1.00 47.09 315 LYS A C 1
ATOM 2538 O O . LYS A 1 315 ? 21.809 -33.114 -11.954 1.00 47.09 315 LYS A O 1
ATOM 2543 N N . ILE A 1 316 ? 21.166 -32.519 -14.034 1.00 51.84 316 ILE A N 1
ATOM 2544 C CA . ILE A 1 316 ? 19.878 -31.942 -13.647 1.00 51.84 316 ILE A CA 1
ATOM 2545 C C . ILE A 1 316 ? 18.829 -33.055 -13.511 1.00 51.84 316 ILE A C 1
ATOM 2547 O O . ILE A 1 316 ? 18.062 -33.033 -12.548 1.00 51.84 316 ILE A O 1
ATOM 2551 N N . ASP A 1 317 ? 18.895 -34.085 -14.356 1.00 44.94 317 ASP A N 1
ATOM 2552 C CA . ASP A 1 317 ? 17.932 -35.194 -14.336 1.00 44.94 317 ASP A CA 1
ATOM 2553 C C . ASP A 1 317 ? 18.109 -36.153 -13.141 1.00 44.94 317 ASP A C 1
ATOM 2555 O O . ASP A 1 317 ? 17.136 -36.705 -12.647 1.00 44.94 317 ASP A O 1
ATOM 2559 N N . ASN A 1 318 ? 19.320 -36.300 -12.588 1.00 45.78 318 ASN A N 1
ATOM 2560 C CA . ASN A 1 318 ? 19.592 -37.286 -11.524 1.00 45.78 318 ASN A CA 1
ATOM 2561 C C . ASN A 1 318 ? 19.423 -36.768 -10.079 1.00 45.78 318 ASN A C 1
ATOM 2563 O O . ASN A 1 318 ? 19.530 -37.544 -9.134 1.00 45.78 318 ASN A O 1
ATOM 2567 N N . ASN A 1 319 ? 19.193 -35.466 -9.878 1.00 44.47 319 ASN A N 1
ATOM 2568 C CA . ASN A 1 319 ? 19.132 -34.846 -8.541 1.00 44.47 319 ASN A CA 1
ATOM 2569 C C . ASN A 1 319 ? 17.715 -34.439 -8.102 1.00 44.47 319 ASN A C 1
ATOM 2571 O O . ASN A 1 319 ? 17.567 -33.746 -7.096 1.00 44.47 319 ASN A O 1
ATOM 2575 N N . THR A 1 320 ? 16.677 -34.842 -8.840 1.00 46.66 320 THR A N 1
ATOM 2576 C CA . THR A 1 320 ? 15.276 -34.541 -8.499 1.00 46.66 320 THR A CA 1
ATOM 2577 C C . THR A 1 320 ? 14.533 -35.673 -7.781 1.00 46.66 320 THR A C 1
ATOM 2579 O O . THR A 1 320 ? 13.427 -35.428 -7.310 1.00 46.66 320 THR A O 1
ATOM 2582 N N . ASP A 1 321 ? 15.161 -36.836 -7.566 1.00 47.72 321 ASP A N 1
ATOM 2583 C CA . ASP A 1 321 ? 14.467 -38.037 -7.066 1.00 47.72 321 ASP A CA 1
ATOM 2584 C C . ASP A 1 321 ? 14.849 -38.519 -5.653 1.00 47.72 321 ASP A C 1
ATOM 2586 O O . ASP A 1 321 ? 14.469 -39.622 -5.265 1.00 47.72 321 ASP A O 1
ATOM 2590 N N . ILE A 1 322 ? 15.563 -37.735 -4.835 1.00 46.34 322 ILE A N 1
ATOM 2591 C CA . ILE A 1 322 ? 15.991 -38.218 -3.507 1.00 46.34 322 ILE A CA 1
ATOM 2592 C C . ILE A 1 322 ? 15.544 -37.291 -2.359 1.00 46.34 322 ILE A C 1
ATOM 2594 O O . ILE A 1 322 ? 16.015 -36.164 -2.213 1.00 46.34 322 ILE A O 1
ATOM 2598 N N . ASP A 1 323 ? 14.655 -37.873 -1.539 1.00 43.88 323 ASP A N 1
ATOM 2599 C CA . ASP A 1 323 ? 14.294 -37.598 -0.137 1.00 43.88 323 ASP A CA 1
ATOM 2600 C C . ASP A 1 323 ? 13.162 -36.599 0.190 1.00 43.88 323 ASP A C 1
ATOM 2602 O O . ASP A 1 323 ? 13.382 -35.470 0.632 1.00 43.88 323 ASP A O 1
ATOM 2606 N N . ILE A 1 324 ? 11.915 -37.097 0.113 1.00 41.72 324 ILE A N 1
ATOM 2607 C CA . ILE A 1 324 ? 10.727 -36.557 0.818 1.00 41.72 324 ILE A CA 1
ATOM 2608 C C . ILE A 1 324 ? 10.292 -37.426 2.024 1.00 41.72 324 ILE A C 1
ATOM 2610 O O . ILE A 1 324 ? 9.440 -37.006 2.805 1.00 41.72 324 ILE A O 1
ATOM 2614 N N . ASP A 1 325 ? 10.928 -38.567 2.299 1.00 45.59 325 ASP A N 1
ATOM 2615 C CA . ASP A 1 325 ? 10.541 -39.423 3.430 1.00 45.59 325 ASP A CA 1
ATOM 2616 C C . ASP A 1 325 ? 11.523 -39.325 4.603 1.00 45.59 325 ASP A C 1
ATOM 2618 O O . ASP A 1 325 ? 12.452 -40.118 4.704 1.00 45.59 325 ASP A O 1
ATOM 2622 N N . SER A 1 326 ? 11.323 -38.371 5.527 1.00 44.22 326 SER A N 1
ATOM 2623 C CA . SER A 1 326 ? 11.625 -38.568 6.968 1.00 44.22 326 SER A CA 1
ATOM 2624 C C . SER A 1 326 ? 11.476 -37.308 7.836 1.00 44.22 326 SER A C 1
ATOM 2626 O O . SER A 1 326 ? 12.447 -36.783 8.370 1.00 44.22 326 SER A O 1
ATOM 2628 N N . VAL A 1 327 ? 10.247 -36.872 8.136 1.00 37.28 327 VAL A N 1
ATOM 2629 C CA . VAL A 1 327 ? 10.010 -36.114 9.385 1.00 37.28 327 VAL A CA 1
ATOM 2630 C C . VAL A 1 327 ? 8.696 -36.557 10.033 1.00 37.28 327 VAL A C 1
ATOM 2632 O O . VAL A 1 327 ? 7.619 -36.065 9.711 1.00 37.28 327 VAL A O 1
ATOM 2635 N N . LYS A 1 328 ? 8.788 -37.501 10.981 1.00 40.81 328 LYS A N 1
ATOM 2636 C CA . LYS A 1 328 ? 7.692 -37.851 11.902 1.00 40.81 328 LYS A CA 1
ATOM 2637 C C . LYS A 1 328 ? 7.509 -36.747 12.961 1.00 40.81 328 LYS A C 1
ATOM 2639 O O . LYS A 1 328 ? 8.510 -36.285 13.514 1.00 40.81 328 LYS A O 1
ATOM 2644 N N . PRO A 1 329 ? 6.270 -36.370 13.325 1.00 35.47 329 PRO A N 1
ATOM 2645 C CA . PRO A 1 329 ? 6.026 -35.438 14.420 1.00 35.47 329 PRO A CA 1
ATOM 2646 C C . PRO A 1 329 ? 6.178 -36.140 15.778 1.00 35.47 329 PRO A C 1
ATOM 2648 O O . PRO A 1 329 ? 5.622 -37.214 16.006 1.00 35.47 329 PRO A O 1
ATOM 2651 N N . LYS A 1 330 ? 6.926 -35.520 16.701 1.00 35.75 330 LYS A N 1
ATOM 2652 C CA . LYS A 1 330 ? 6.963 -35.926 18.112 1.00 35.75 330 LYS A CA 1
ATOM 2653 C C . LYS A 1 330 ? 5.664 -35.506 18.801 1.00 35.75 330 LYS A C 1
ATOM 2655 O O . LYS A 1 330 ? 5.341 -34.323 18.861 1.00 35.75 330 LYS A O 1
ATOM 2660 N N . SER A 1 331 ? 4.964 -36.498 19.336 1.00 43.00 331 SER A N 1
ATOM 2661 C CA . SER A 1 331 ? 3.867 -36.378 20.294 1.00 43.00 331 SER A CA 1
ATOM 2662 C C . SER A 1 331 ? 4.341 -35.741 21.603 1.00 43.00 331 SER A C 1
ATOM 2664 O O . SER A 1 331 ? 5.363 -36.156 22.152 1.00 43.00 331 SER A O 1
ATOM 2666 N N . VAL A 1 332 ? 3.567 -34.794 22.130 1.00 40.50 332 VAL A N 1
ATOM 2667 C CA . VAL A 1 332 ? 3.641 -34.370 23.535 1.00 40.50 332 VAL A CA 1
ATOM 2668 C C . VAL A 1 332 ? 2.509 -35.082 24.274 1.00 40.50 332 VAL A C 1
ATOM 2670 O O . VAL A 1 332 ? 1.348 -34.967 23.887 1.00 40.50 332 VAL A O 1
ATOM 2673 N N . LEU A 1 333 ? 2.886 -35.877 25.274 1.00 43.47 333 LEU A N 1
ATOM 2674 C CA . LEU A 1 333 ? 2.017 -36.602 26.197 1.00 43.47 333 LEU A CA 1
ATOM 2675 C C . LEU A 1 333 ? 1.808 -35.751 27.461 1.00 43.47 333 LEU A C 1
ATOM 2677 O O . LEU A 1 333 ? 2.799 -35.307 28.036 1.00 43.47 333 LEU A O 1
ATOM 2681 N N . ILE A 1 334 ? 0.525 -35.654 27.840 1.00 44.31 334 ILE A N 1
ATOM 2682 C CA . ILE A 1 334 ? -0.109 -35.296 29.131 1.00 44.31 334 ILE A CA 1
ATOM 2683 C C . ILE A 1 334 ? 0.134 -33.881 29.660 1.00 44.31 334 ILE A C 1
ATOM 2685 O O . ILE A 1 334 ? 1.233 -33.593 30.177 1.00 44.31 334 ILE A O 1
#

Organism: NCBI:txid1344418

Secondary structure (DSSP, 8-state):
-------------TT----TTS-HHHHHHHHHHHHHHHTT--TTSHHHHHHHHHHHHHHHHHHHH-EEEEEE--STTS-S-SEEEEE--TTSPBP---HHHHHHHHHHH-SSS-PPPPHHHHHHTT-S--GGGEEEEEEE---SSPBPHHHHHHHHHHHHHHS-TTTGGG-EEEEEESSPBPHHHHHHHHH-SS-EEEEEEPPPEE----TT--TT-GGGEE---EEEEEE-HHHHHHTTTBPPTTHHHHHHHHHHHHHHHHHHHHHHHHHHHHHHHHHHHHHHHHT--SS--SS-SHHHHHHHHHHHHHHHHHHHGGGSSS-----PPPPPP-

Sequence (334 aa):
MPVFCCRYTSNLGEGSLVSKDRPTALIEIEEYLADCQKRTVDTKSAVFKGTLYELQTKYILEKFLHMCKIVRTGGSYDGGVDLKGYWDLSEYKIKKIEDSQVRRLNVKALKGTLKIYSLVTREENNQEYSMKKTPAYVQCKNTDKKLAAKLFLELVGVFNSIVPVNKRGCSFFFVVSPTSLTYNASKVVSTIKVPFVFLTISRIKFRGIRNGKREYAYENYYGGNLLKYYRNDKAKCLLLNLNDFFSINSLIEGYFEKRERLNKEARKSSKSSNEQLSKKVAKSKTGLKNENTNTTDNNIDNNIDNNIDNNIDNKIDNNTDIDIDSVKPKSVLI

pLDDT: mean 75.98, std 20.6, range [26.3, 98.25]

Radius of gyration: 26.93 Å; chains: 1; bounding box: 78×58×68 Å

Foldseek 3Di:
DDQPFPPPDPPPPPDDPDPPPDDPLVVVLLVLLVVCVVVVPPCPDPVNQQVSLLSLLVVCCCPQQVWPPKDAQDDPPSLQFGIKGFGQLVPFDFADDPPVVLVVLQVVLDPDDDRQAALVVCVVVVNPHDSGGQIETEHEDEDPDADELVSVVSVLVSCVVPPDPVNQSRHEYEYEYLHHHDPNNVVNQQNDLGWYKYWRFHGKDFQDDDPPDDSSDCVRIDTSATDDIDTHSSNCSRCVRTDDSVVSVVVSVVVVVVVVVVVVVVVVVVVVVVVVVVVVVVVVVVVPPDDDDDDDPPPVVVVVVVVVVVVVVVVVVPPPPDDPDDDDDDDDDD

InterPro domains:
  IPR018828 Required for respiratory growth protein 7, mitochondrial [PF10356] (45-239)
  IPR018828 Required for respiratory growth protein 7, mitochondrial [PTHR28133] (28-242)